Protein AF-A0A821WTU8-F1 (afdb_monomer_lite)

Radius of gyration: 66.09 Å; chains: 1; bounding box: 87×98×186 Å

Sequence (259 aa):
MSTLLHVDHDYCSSEDAYAKTINELREHINNARRAVEKGQAEKKKNKKSLNTTLRYQNQRRDEFNEIHTLIHMKIDNEADKYLDRITDERTRLKGQIKQHDDLINMLEQNYCNDKHRNVLSVFLKLNSGMPEPIDYTYTIELVHSRENAFNYIVQGTGQFQPGWKNGWKSFYYVEDLVSNGFLCPNEDKIKFNIKLRPTTIFEYRKVLEWYLNQMEDKRKHNEHVIARLEQDKKYLERTTSEQRSKIEKIEKRENELQK

pLDDT: mean 88.73, std 11.11, range [43.0, 98.06]

Foldseek 3Di:
DDDPDDDPDDDDDPVVVVVVVVVVVVVVVVVVVVVVVVVVVVVVVVVVVVVVVVVVVVVVVVVVVVVVVVVVVVVVVVVVVVVVVVVVVVVVVVVVVVVVVVVVVVVVVVVVVPPPQVADWDKDADQDADQDWFKKKKKKWWDAPDPPDDIDIDIDIDTYHHPDIDTGPHRGGPVVCVVVRQADPVPRDIDMDMDIGGPDPVSVVVRVVVVVVVVVVVVVVVVVVVVVVVVVVVVVVVVVVVVVVVVVVVVVVVVVVVD

Structure (mmCIF, N/CA/C/O backbone):
data_AF-A0A821WTU8-F1
#
_entry.id   AF-A0A821WTU8-F1
#
loop_
_atom_site.group_PDB
_atom_site.id
_atom_site.type_symbol
_atom_site.label_atom_id
_atom_site.label_alt_id
_atom_site.label_comp_id
_atom_site.label_asym_id
_atom_site.label_entity_id
_atom_site.label_seq_id
_atom_site.pdbx_PDB_ins_code
_atom_site.Cartn_x
_atom_site.Cartn_y
_atom_site.Cartn_z
_atom_site.occupancy
_atom_site.B_iso_or_equiv
_atom_site.auth_seq_id
_atom_site.auth_comp_id
_atom_site.auth_asym_id
_atom_site.auth_atom_id
_atom_site.pdbx_PDB_model_num
ATOM 1 N N . MET A 1 1 ? 22.851 27.402 -134.087 1.00 45.81 1 MET A N 1
ATOM 2 C CA . MET A 1 1 ? 23.619 28.522 -133.504 1.00 45.81 1 MET A CA 1
ATOM 3 C C . MET A 1 1 ? 23.931 28.151 -132.066 1.00 45.81 1 MET A C 1
ATOM 5 O O . MET A 1 1 ? 23.020 28.162 -131.252 1.00 45.81 1 MET A O 1
ATOM 9 N N . SER A 1 2 ? 25.154 27.691 -131.793 1.00 43.00 2 SER A N 1
ATOM 10 C CA . SER A 1 2 ? 25.560 27.216 -130.465 1.00 43.00 2 SER A CA 1
ATOM 11 C C . SER A 1 2 ? 26.353 28.308 -129.743 1.00 43.00 2 SER A C 1
ATOM 13 O O . SER A 1 2 ? 27.351 28.798 -130.256 1.00 43.00 2 SER A O 1
ATOM 15 N N . THR A 1 3 ? 25.817 28.677 -128.586 1.00 51.50 3 THR A N 1
ATOM 16 C CA . THR A 1 3 ? 26.334 29.420 -127.424 1.00 51.50 3 THR A CA 1
ATOM 17 C C . THR A 1 3 ? 27.852 29.629 -127.282 1.00 51.50 3 THR A C 1
ATOM 19 O O . THR A 1 3 ? 28.603 28.667 -127.151 1.00 51.50 3 THR A O 1
ATOM 22 N N . LEU A 1 4 ? 28.266 30.894 -127.130 1.00 54.44 4 LEU A N 1
ATOM 23 C CA . LEU A 1 4 ? 29.520 31.330 -126.493 1.00 54.44 4 LEU A CA 1
ATOM 24 C C . LEU A 1 4 ? 29.156 31.918 -125.118 1.00 54.44 4 LEU A C 1
ATOM 26 O O . LEU A 1 4 ? 28.724 33.063 -125.039 1.00 54.44 4 LEU A O 1
ATOM 30 N N . LEU A 1 5 ? 29.237 31.112 -124.054 1.00 58.91 5 LEU A N 1
ATOM 31 C CA . LEU A 1 5 ? 28.722 31.466 -122.717 1.00 58.91 5 LEU A CA 1
ATOM 32 C C . LEU A 1 5 ? 29.794 31.861 -121.683 1.00 58.91 5 LEU A C 1
ATOM 34 O O . LEU A 1 5 ? 29.448 32.088 -120.531 1.00 58.91 5 LEU A O 1
ATOM 38 N N . HIS A 1 6 ? 31.070 31.995 -122.053 1.00 62.78 6 HIS A N 1
ATOM 39 C CA . HIS A 1 6 ? 32.134 32.299 -121.085 1.00 62.78 6 HIS A CA 1
ATOM 40 C C . HIS A 1 6 ? 33.234 33.181 -121.710 1.00 62.78 6 HIS A C 1
ATOM 42 O O . HIS A 1 6 ? 34.217 32.670 -122.230 1.00 62.78 6 HIS A O 1
ATOM 48 N N . VAL A 1 7 ? 33.084 34.509 -121.715 1.00 58.56 7 VAL A N 1
ATOM 49 C CA . VAL A 1 7 ? 34.108 35.419 -122.291 1.00 58.56 7 VAL A CA 1
ATOM 50 C C . VAL A 1 7 ? 35.040 36.012 -121.222 1.00 58.56 7 VAL A C 1
ATOM 52 O O . VAL A 1 7 ? 36.212 36.203 -121.513 1.00 58.56 7 VAL A O 1
ATOM 55 N N . ASP A 1 8 ? 34.584 36.157 -119.972 1.00 59.44 8 ASP A N 1
ATOM 56 C CA . ASP A 1 8 ? 35.353 36.797 -118.883 1.00 59.44 8 ASP A CA 1
ATOM 57 C C . ASP A 1 8 ? 35.610 35.878 -117.671 1.00 59.44 8 ASP A C 1
ATOM 59 O O . ASP A 1 8 ? 35.686 36.331 -116.530 1.00 59.44 8 ASP A O 1
ATOM 63 N N . HIS A 1 9 ? 35.709 34.563 -117.883 1.00 65.75 9 HIS A N 1
ATOM 64 C CA . HIS A 1 9 ? 36.070 33.634 -116.808 1.00 65.75 9 HIS A CA 1
ATOM 65 C C . HIS A 1 9 ? 37.573 33.351 -116.805 1.00 65.75 9 HIS A C 1
ATOM 67 O O . HIS A 1 9 ? 38.158 33.105 -117.856 1.00 65.75 9 HIS A O 1
ATOM 73 N N . ASP A 1 10 ? 38.186 33.333 -115.619 1.00 67.06 10 ASP A N 1
ATOM 74 C CA . ASP A 1 10 ? 39.547 32.827 -115.434 1.00 67.06 10 ASP A CA 1
ATOM 75 C C . ASP A 1 10 ? 39.594 31.342 -115.824 1.00 67.06 10 ASP A C 1
ATOM 77 O O . ASP A 1 10 ? 39.066 30.469 -115.130 1.00 67.06 10 ASP A O 1
ATOM 81 N N . TYR A 1 11 ? 40.210 31.059 -116.969 1.00 68.75 11 TYR A N 1
ATOM 82 C CA . TYR A 1 11 ? 40.395 29.708 -117.479 1.00 68.75 11 TYR A CA 1
ATOM 83 C C . TYR A 1 11 ? 41.680 29.112 -116.904 1.00 68.75 11 TYR A C 1
ATOM 85 O O . TYR A 1 11 ? 42.775 29.578 -117.215 1.00 68.75 11 TYR A O 1
ATOM 93 N N . CYS A 1 12 ? 41.569 28.049 -116.106 1.00 71.81 12 CYS A N 1
ATOM 94 C CA . CYS A 1 12 ? 42.703 27.170 -115.820 1.00 71.81 12 CYS A CA 1
ATOM 95 C C . CYS A 1 12 ? 42.556 25.850 -116.587 1.00 71.81 12 CYS A C 1
ATOM 97 O O . CYS A 1 12 ? 41.456 25.493 -117.025 1.00 71.81 12 CYS A O 1
ATOM 99 N N . SER A 1 13 ? 43.665 25.134 -116.797 1.00 79.38 13 SER A N 1
ATOM 100 C CA . SER A 1 13 ? 43.591 23.829 -117.450 1.00 79.38 13 SER A CA 1
ATOM 101 C C . SER A 1 13 ? 42.754 22.881 -116.586 1.00 79.38 13 SER A C 1
ATOM 103 O O . SER A 1 13 ? 42.798 22.937 -115.354 1.00 79.38 13 SER A O 1
ATOM 105 N N . SER A 1 14 ? 41.973 21.999 -117.216 1.00 80.06 14 SER A N 1
ATOM 106 C CA . SER A 1 14 ? 41.171 21.026 -116.464 1.00 80.06 14 SER A CA 1
ATOM 107 C C . SER A 1 14 ? 42.032 20.202 -115.495 1.00 80.06 14 SER A C 1
ATOM 109 O O . SER A 1 14 ? 41.599 19.935 -114.377 1.00 80.06 14 SER A O 1
ATOM 111 N N . GLU A 1 15 ? 43.281 19.897 -115.867 1.00 83.00 15 GLU A N 1
ATOM 112 C CA . GLU A 1 15 ? 44.244 19.193 -115.016 1.00 83.00 15 GLU A CA 1
ATOM 113 C C . GLU A 1 15 ? 44.585 19.979 -113.739 1.00 83.00 15 GLU A C 1
ATOM 115 O O . GLU A 1 15 ? 44.599 19.391 -112.657 1.00 83.00 15 GLU A O 1
ATOM 120 N N . ASP A 1 16 ? 44.765 21.301 -113.824 1.00 83.69 16 ASP A N 1
ATOM 121 C CA . ASP A 1 16 ? 45.087 22.154 -112.670 1.00 83.69 16 ASP A CA 1
ATOM 122 C C . ASP A 1 16 ? 43.897 22.320 -111.714 1.00 83.69 16 ASP A C 1
ATOM 124 O O . ASP A 1 16 ? 44.065 22.259 -110.491 1.00 83.69 16 ASP A O 1
ATOM 128 N N . ALA A 1 17 ? 42.678 22.486 -112.249 1.00 83.44 17 ALA A N 1
ATOM 129 C CA . ALA A 1 17 ? 41.452 22.510 -111.444 1.00 83.44 17 ALA A CA 1
ATOM 130 C C . ALA A 1 17 ? 41.263 21.189 -110.685 1.00 83.44 17 ALA A C 1
ATOM 132 O O . ALA A 1 17 ? 41.045 21.199 -109.471 1.00 83.44 17 ALA A O 1
ATOM 133 N N . TYR A 1 18 ? 41.408 20.051 -111.378 1.00 88.19 18 TYR A N 1
ATOM 134 C CA . TYR A 1 18 ? 41.317 18.733 -110.753 1.00 88.19 18 TYR A CA 1
ATOM 135 C C . TYR A 1 18 ? 42.411 18.528 -109.702 1.00 88.19 18 TYR A C 1
ATOM 137 O O . TYR A 1 18 ? 42.112 18.058 -108.604 1.00 88.19 18 TYR A O 1
ATOM 145 N N . ALA A 1 19 ? 43.659 18.913 -109.983 1.00 87.06 19 ALA A N 1
ATOM 146 C CA . ALA A 1 19 ? 44.759 18.798 -109.029 1.00 87.06 19 ALA A CA 1
ATOM 147 C C . ALA A 1 19 ? 44.507 19.62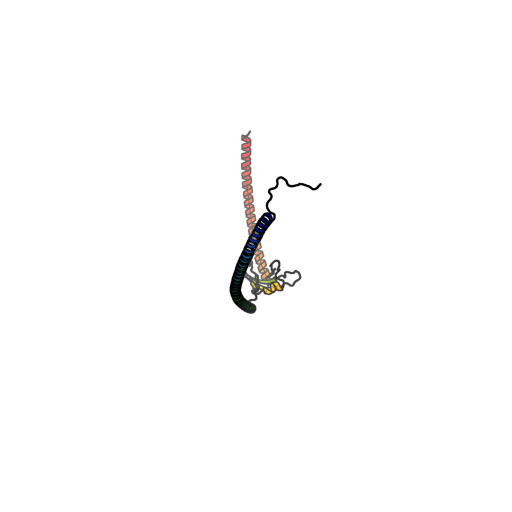3 -107.755 1.00 87.06 19 ALA A C 1
ATOM 149 O O . ALA A 1 19 ? 44.719 19.122 -106.645 1.00 87.06 19 ALA A O 1
ATOM 150 N N . LYS A 1 20 ? 43.999 20.855 -107.893 1.00 89.75 20 LYS A N 1
ATOM 151 C CA . LYS A 1 20 ? 43.641 21.719 -106.760 1.00 89.75 20 LYS A CA 1
ATOM 152 C C . LYS A 1 20 ? 42.530 21.103 -105.909 1.00 89.75 20 LYS A C 1
ATOM 154 O O . LYS A 1 20 ? 42.720 20.934 -104.705 1.00 89.75 20 LYS A O 1
ATOM 159 N N . THR A 1 21 ? 41.421 20.687 -106.521 1.00 90.75 21 THR A N 1
ATOM 160 C CA . THR A 1 21 ? 40.305 20.057 -105.797 1.00 90.75 21 THR A CA 1
ATOM 161 C C . THR A 1 21 ? 40.724 18.742 -105.136 1.00 90.75 21 THR A C 1
ATOM 163 O O . THR A 1 21 ? 40.339 18.470 -104.002 1.00 90.75 21 THR A O 1
ATOM 166 N N . ILE A 1 22 ? 41.563 17.929 -105.788 1.00 93.31 22 ILE A N 1
ATOM 167 C CA . ILE A 1 22 ? 42.113 16.700 -105.193 1.00 93.31 22 ILE A CA 1
ATOM 168 C C . ILE A 1 22 ? 42.964 17.022 -103.958 1.00 93.31 22 ILE A C 1
ATOM 170 O O . ILE A 1 22 ? 42.883 16.301 -102.961 1.00 93.31 22 ILE A O 1
ATOM 174 N N . ASN A 1 23 ? 43.770 18.084 -103.995 1.00 93.00 23 ASN A N 1
ATOM 175 C CA . ASN A 1 23 ? 44.589 18.494 -102.854 1.00 93.00 23 ASN A CA 1
ATOM 176 C C . ASN A 1 23 ? 43.737 19.009 -101.685 1.00 93.00 23 ASN A C 1
ATOM 178 O O . ASN A 1 23 ? 43.952 18.571 -1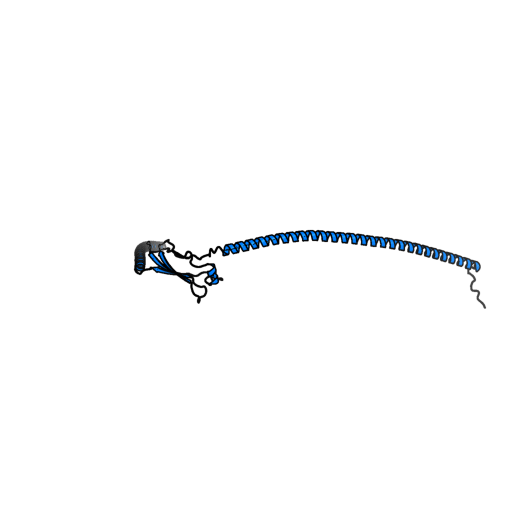00.555 1.00 93.00 23 ASN A O 1
ATOM 182 N N . GLU A 1 24 ? 42.728 19.838 -101.952 1.00 93.88 24 GLU A N 1
ATOM 183 C CA . GLU A 1 24 ? 41.766 20.301 -100.940 1.00 93.88 24 GLU A CA 1
ATOM 184 C C . GLU A 1 24 ? 41.008 19.119 -100.313 1.00 93.88 24 GLU A C 1
ATOM 186 O O . GLU A 1 24 ? 40.922 18.996 -99.089 1.00 93.88 24 GLU A O 1
ATOM 191 N N . LEU A 1 25 ? 40.534 18.171 -101.131 1.00 95.38 25 LEU A N 1
ATOM 192 C CA . LEU A 1 25 ? 39.881 16.951 -100.646 1.00 95.38 25 LEU A CA 1
ATOM 193 C C . LEU A 1 25 ? 40.819 16.101 -99.785 1.00 95.38 25 LEU A C 1
ATOM 195 O O . LEU A 1 25 ? 40.407 15.601 -98.737 1.00 95.38 25 LEU A O 1
ATOM 199 N N . ARG A 1 26 ? 42.087 15.946 -100.182 1.00 95.69 26 ARG A N 1
ATOM 200 C CA . ARG A 1 26 ? 43.096 15.242 -99.374 1.00 95.69 26 ARG A CA 1
ATOM 201 C C . ARG A 1 26 ? 43.316 15.932 -98.034 1.00 95.69 26 ARG A C 1
ATOM 203 O O . ARG A 1 26 ? 43.423 15.246 -97.017 1.00 95.69 26 ARG A O 1
ATOM 210 N N . GLU A 1 27 ? 43.363 17.259 -98.012 1.00 95.38 27 GLU A N 1
ATOM 211 C CA . GLU A 1 27 ? 43.510 18.027 -96.780 1.00 95.38 27 GLU A CA 1
ATOM 212 C C . GLU A 1 27 ? 42.298 17.847 -95.857 1.00 95.38 27 GLU A C 1
ATOM 214 O O . GLU A 1 27 ? 42.465 17.506 -94.683 1.00 95.38 27 GLU A O 1
ATOM 219 N N . HIS A 1 28 ? 41.077 17.954 -96.389 1.00 96.31 28 HIS A N 1
ATOM 220 C CA . HIS A 1 28 ? 39.850 17.688 -95.638 1.00 96.31 28 HIS A CA 1
ATOM 221 C C . HIS A 1 28 ? 39.797 16.255 -95.093 1.00 96.31 28 HIS A C 1
ATOM 223 O O . HIS A 1 28 ? 39.474 16.061 -93.919 1.00 96.31 28 HIS A O 1
ATOM 229 N N . ILE A 1 29 ? 40.174 15.253 -95.896 1.00 96.75 29 ILE A N 1
ATOM 230 C CA . ILE A 1 29 ? 40.254 13.850 -95.463 1.00 96.75 29 ILE A CA 1
ATOM 231 C C . ILE A 1 29 ? 41.278 13.690 -94.334 1.00 96.75 29 ILE A C 1
ATOM 233 O O . ILE A 1 29 ? 40.999 13.020 -93.339 1.00 96.75 29 ILE A O 1
ATOM 237 N N . ASN A 1 30 ? 42.450 14.317 -94.445 1.00 96.12 30 ASN A N 1
ATOM 238 C CA . ASN A 1 30 ? 43.481 14.255 -93.410 1.00 96.12 30 ASN A CA 1
ATOM 239 C C . ASN A 1 30 ? 43.038 14.947 -92.113 1.00 96.12 30 ASN A C 1
ATOM 241 O O . ASN A 1 30 ? 43.258 14.412 -91.024 1.00 96.12 30 ASN A O 1
ATOM 245 N N . ASN A 1 31 ? 42.367 16.094 -92.209 1.00 96.31 31 ASN A N 1
ATOM 246 C CA . ASN A 1 31 ? 41.808 16.796 -91.055 1.00 96.31 31 ASN A CA 1
ATOM 247 C C . ASN A 1 31 ? 40.701 15.973 -90.379 1.00 96.31 31 ASN A C 1
ATOM 249 O O . ASN A 1 31 ? 40.708 15.835 -89.153 1.00 96.31 31 ASN A O 1
ATOM 253 N N . ALA A 1 32 ? 39.817 15.347 -91.161 1.00 95.88 32 ALA A N 1
ATOM 254 C CA . ALA A 1 32 ? 38.797 14.436 -90.650 1.00 95.88 32 ALA A CA 1
ATOM 255 C C . ALA A 1 32 ? 39.420 13.218 -89.946 1.00 95.88 32 ALA A C 1
ATOM 257 O O . ALA A 1 32 ? 39.004 12.872 -88.841 1.00 95.88 32 ALA A O 1
ATOM 258 N N . ARG A 1 33 ? 40.470 12.611 -90.520 1.00 96.75 33 ARG A N 1
ATOM 259 C CA . ARG A 1 33 ? 41.213 11.505 -89.884 1.00 96.75 33 ARG A CA 1
ATOM 260 C C . ARG A 1 33 ? 41.805 11.916 -88.537 1.00 96.75 33 ARG A C 1
ATOM 262 O O . ARG A 1 33 ? 41.554 11.243 -87.541 1.00 96.75 33 ARG A O 1
ATOM 269 N N . ARG A 1 34 ? 42.499 13.057 -88.473 1.00 96.00 34 ARG A N 1
ATOM 270 C CA . ARG A 1 34 ? 43.053 13.587 -87.212 1.00 96.00 34 ARG A CA 1
ATOM 271 C C . ARG A 1 34 ? 41.964 13.854 -86.172 1.00 96.00 34 ARG A C 1
ATOM 273 O O . ARG A 1 34 ? 42.178 13.606 -84.987 1.00 96.00 34 ARG A O 1
ATOM 280 N N . ALA A 1 35 ? 40.804 14.366 -86.586 1.00 95.81 35 ALA A N 1
ATOM 281 C CA . ALA A 1 35 ? 39.675 14.592 -85.685 1.00 95.81 35 ALA A CA 1
ATOM 282 C C . ALA A 1 35 ? 39.121 13.272 -85.123 1.00 95.81 35 ALA A C 1
ATOM 284 O O . ALA A 1 35 ? 38.884 13.174 -83.918 1.00 95.81 35 ALA A O 1
ATOM 285 N N . VAL A 1 36 ? 38.988 12.237 -85.961 1.00 97.00 36 VAL A N 1
ATOM 286 C CA . VAL A 1 36 ? 38.568 10.893 -85.532 1.00 97.00 36 VAL A CA 1
ATOM 287 C C . VAL A 1 36 ? 39.575 10.283 -84.554 1.00 97.00 36 VAL A C 1
ATOM 289 O O . VAL A 1 36 ? 39.169 9.781 -83.507 1.00 97.00 36 VAL A O 1
ATOM 292 N N . GLU A 1 37 ? 40.876 10.367 -84.835 1.00 96.62 37 GLU A N 1
ATOM 293 C CA . GLU A 1 37 ? 41.933 9.871 -83.941 1.00 96.62 37 GLU A CA 1
ATOM 294 C C . GLU A 1 37 ? 41.914 10.578 -82.579 1.00 96.62 37 GLU A C 1
ATOM 296 O O . GLU A 1 37 ? 41.957 9.921 -81.534 1.00 96.62 37 GLU A O 1
ATOM 301 N N . LYS A 1 38 ? 41.773 11.913 -82.570 1.00 96.75 38 LYS A N 1
ATOM 302 C CA . LYS A 1 38 ? 41.612 12.696 -81.334 1.00 96.75 38 LYS A CA 1
ATOM 303 C C . LYS A 1 38 ? 40.369 12.265 -80.555 1.00 96.75 38 LYS A C 1
ATOM 305 O O . LYS A 1 38 ? 40.474 11.999 -79.358 1.00 96.75 38 LYS A O 1
ATOM 310 N N . GLY A 1 39 ? 39.227 12.116 -81.227 1.00 96.75 39 GLY A N 1
ATOM 311 C CA . GLY A 1 39 ? 37.984 11.657 -80.602 1.00 96.75 39 GLY A CA 1
ATOM 312 C C . GLY A 1 39 ? 38.095 10.244 -80.017 1.00 96.75 39 GLY A C 1
ATOM 313 O O . GLY A 1 39 ? 37.593 9.974 -78.925 1.00 96.75 39 GLY A O 1
ATOM 314 N N . GLN A 1 40 ? 38.809 9.334 -80.686 1.00 96.62 40 GLN A N 1
ATOM 315 C CA . GLN A 1 40 ? 39.076 7.988 -80.168 1.00 96.62 40 GLN A CA 1
ATOM 316 C C . GLN A 1 40 ? 40.003 8.008 -78.945 1.00 96.62 40 GLN A C 1
ATOM 318 O O . GLN A 1 40 ? 39.742 7.304 -77.961 1.00 96.62 40 GLN A O 1
ATOM 323 N N . ALA A 1 41 ? 41.060 8.823 -78.975 1.00 96.00 41 ALA A N 1
ATOM 324 C CA . ALA A 1 41 ? 41.968 8.994 -77.845 1.00 96.00 41 ALA A CA 1
ATOM 325 C C . ALA A 1 41 ? 41.238 9.572 -76.623 1.00 96.00 41 ALA A C 1
ATOM 327 O O . ALA A 1 41 ? 41.389 9.066 -75.506 1.00 96.00 41 ALA A O 1
ATOM 328 N N . GLU A 1 42 ? 40.385 10.573 -76.834 1.00 97.06 42 GLU A N 1
ATOM 329 C CA . GLU A 1 42 ? 39.567 11.177 -75.786 1.00 97.06 42 GLU A CA 1
ATOM 330 C C . GLU A 1 42 ? 38.537 10.191 -75.228 1.00 97.06 42 GLU A C 1
ATOM 332 O O . GLU A 1 42 ? 38.449 10.018 -74.013 1.00 97.06 42 GLU A O 1
ATOM 337 N N . LYS A 1 43 ? 37.847 9.429 -76.084 1.00 97.06 43 LYS A N 1
ATOM 338 C CA . LYS A 1 43 ? 36.947 8.349 -75.649 1.00 97.06 43 LYS A CA 1
ATOM 339 C C . LYS A 1 43 ? 37.670 7.326 -74.767 1.00 97.06 43 LYS A C 1
ATOM 341 O O . LYS A 1 43 ? 37.126 6.892 -73.749 1.00 97.06 43 LYS A O 1
ATOM 346 N N . LYS A 1 44 ? 38.908 6.952 -75.114 1.00 97.12 44 LYS A N 1
ATOM 347 C CA . LYS A 1 44 ? 39.739 6.041 -74.307 1.00 97.12 44 LYS A CA 1
ATOM 348 C C . LYS A 1 44 ? 40.124 6.667 -72.962 1.00 97.12 44 LYS A C 1
ATOM 350 O O . LYS A 1 44 ? 40.047 5.985 -71.937 1.00 97.12 44 LYS A O 1
ATOM 355 N N . LYS A 1 45 ? 40.492 7.953 -72.949 1.00 96.94 45 LYS A N 1
ATOM 356 C CA . LYS A 1 45 ? 40.791 8.713 -71.724 1.00 96.94 45 LYS A CA 1
ATOM 357 C C . LYS A 1 45 ? 39.564 8.803 -70.813 1.00 96.94 45 LYS A C 1
ATOM 359 O O . LYS A 1 45 ? 39.669 8.476 -69.633 1.00 96.94 45 LYS A O 1
ATOM 364 N N . ASN A 1 46 ? 38.402 9.135 -71.370 1.00 96.50 46 ASN A N 1
ATOM 365 C CA . ASN A 1 46 ? 37.136 9.233 -70.644 1.00 96.50 46 ASN A CA 1
ATOM 366 C C . ASN A 1 46 ? 36.717 7.878 -70.066 1.00 96.50 46 ASN A C 1
ATOM 368 O O . ASN A 1 46 ? 36.359 7.806 -68.895 1.00 96.50 46 ASN A O 1
ATOM 372 N N . LYS A 1 47 ? 36.870 6.780 -70.822 1.00 97.62 47 LYS A N 1
ATOM 373 C CA . LYS A 1 47 ? 36.627 5.419 -70.313 1.00 97.62 47 LYS A CA 1
ATOM 374 C C . LYS A 1 47 ? 37.542 5.067 -69.135 1.00 97.62 47 LYS A C 1
ATOM 376 O O . LYS A 1 47 ? 37.086 4.473 -68.162 1.00 97.62 47 LYS A O 1
ATOM 381 N N . LYS A 1 48 ? 38.827 5.435 -69.203 1.00 96.81 48 LYS A N 1
ATOM 382 C CA . LYS A 1 48 ? 39.768 5.224 -68.092 1.00 96.81 48 LYS A CA 1
ATOM 383 C C . LYS A 1 48 ? 39.367 6.045 -66.865 1.00 96.81 48 LYS A C 1
ATOM 385 O O . LYS A 1 48 ? 39.336 5.489 -65.775 1.00 96.81 48 LYS A O 1
ATOM 390 N N . SER A 1 49 ? 39.027 7.321 -67.055 1.00 96.25 49 SER A N 1
ATOM 391 C CA . SER A 1 49 ? 38.564 8.206 -65.980 1.00 96.25 49 SER A CA 1
ATOM 392 C C . SER A 1 49 ? 37.317 7.644 -65.293 1.00 96.25 49 SER A C 1
ATOM 394 O O . SER A 1 49 ? 37.318 7.465 -64.080 1.00 96.25 49 SER A O 1
ATOM 396 N N . LEU A 1 50 ? 36.310 7.241 -66.079 1.00 97.00 50 LEU A N 1
ATOM 397 C CA . LEU A 1 50 ? 35.068 6.649 -65.580 1.00 97.00 50 LEU A CA 1
ATOM 398 C C . LEU A 1 50 ? 35.322 5.393 -64.738 1.00 97.00 50 LEU A C 1
ATOM 400 O O . LEU A 1 50 ? 34.770 5.258 -63.650 1.00 97.00 50 LEU A O 1
ATOM 404 N N . ASN A 1 51 ? 36.190 4.492 -65.206 1.00 96.88 51 ASN A N 1
ATOM 405 C CA . ASN A 1 51 ? 36.541 3.286 -64.456 1.00 96.88 51 ASN A CA 1
ATOM 406 C C . ASN A 1 51 ? 37.251 3.609 -63.134 1.00 96.88 51 ASN A C 1
ATOM 408 O O . ASN A 1 51 ? 37.005 2.940 -62.132 1.00 96.88 51 ASN A O 1
ATOM 412 N N . THR A 1 52 ? 38.124 4.618 -63.115 1.00 96.94 52 THR A N 1
ATOM 413 C CA . THR A 1 52 ? 38.778 5.073 -61.880 1.00 96.94 52 THR A CA 1
ATOM 414 C C . THR A 1 52 ? 37.758 5.658 -60.904 1.00 96.94 52 THR A C 1
ATOM 416 O O . THR A 1 52 ? 37.772 5.294 -59.730 1.00 96.94 52 THR A O 1
ATOM 419 N N . THR A 1 53 ? 36.833 6.496 -61.381 1.00 96.94 53 THR A N 1
ATOM 420 C CA . THR A 1 53 ? 35.749 7.05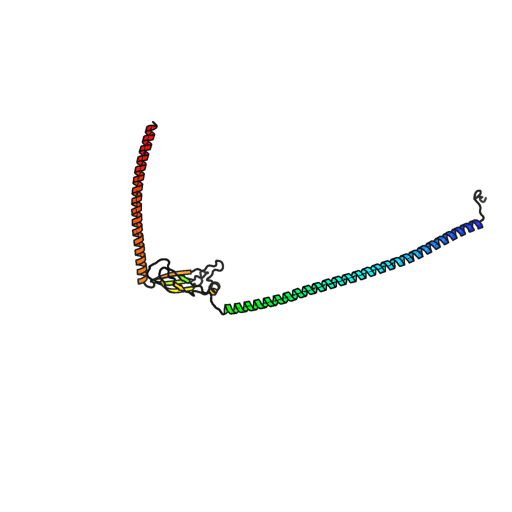2 -60.557 1.00 96.94 53 THR A CA 1
ATOM 421 C C . THR A 1 53 ? 34.857 5.951 -59.988 1.00 96.94 53 THR A C 1
ATOM 423 O O . THR A 1 53 ? 34.561 5.968 -58.797 1.00 96.94 53 THR A O 1
ATOM 426 N N . LEU A 1 54 ? 34.483 4.958 -60.799 1.00 97.75 54 LEU A N 1
ATOM 427 C CA . LEU A 1 54 ? 33.653 3.839 -60.354 1.00 97.75 54 LEU A CA 1
ATOM 428 C C . LEU A 1 54 ? 34.355 2.994 -59.281 1.00 97.75 54 LEU A C 1
ATOM 430 O O . LEU A 1 54 ? 33.732 2.602 -58.298 1.00 97.75 54 LEU A O 1
ATOM 434 N N . ARG A 1 55 ? 35.664 2.746 -59.432 1.00 96.75 55 ARG A N 1
ATOM 435 C CA . ARG A 1 55 ? 36.463 2.064 -58.400 1.00 96.75 55 ARG A CA 1
ATOM 436 C C . ARG A 1 55 ? 36.468 2.842 -57.091 1.00 96.75 55 ARG A C 1
ATOM 438 O O . ARG A 1 55 ? 36.232 2.245 -56.049 1.00 96.75 55 ARG A O 1
ATOM 445 N N . TYR A 1 56 ? 36.683 4.154 -57.157 1.00 97.19 56 TYR A N 1
ATOM 446 C CA . TYR A 1 56 ? 36.671 5.008 -55.973 1.00 97.19 56 TYR A CA 1
ATOM 447 C C . TYR A 1 56 ? 35.303 5.007 -55.276 1.00 97.19 56 TYR A C 1
ATOM 449 O O . TYR A 1 56 ? 35.229 4.900 -54.057 1.00 97.19 56 TYR A O 1
ATOM 457 N N . GLN A 1 57 ? 34.209 5.065 -56.040 1.00 96.56 57 GLN A N 1
ATOM 458 C CA . GLN A 1 57 ? 32.855 4.988 -55.486 1.00 96.56 57 GLN A CA 1
ATOM 459 C C . GLN A 1 57 ? 32.577 3.646 -54.806 1.00 96.56 57 GLN A C 1
ATOM 461 O O . GLN A 1 57 ? 32.028 3.631 -53.707 1.00 96.56 57 GLN A O 1
ATOM 466 N N . ASN A 1 58 ? 32.979 2.533 -55.425 1.00 96.75 58 ASN A N 1
ATOM 467 C CA . ASN A 1 58 ? 32.822 1.212 -54.819 1.00 96.75 58 ASN A CA 1
ATOM 468 C C . ASN A 1 58 ? 33.643 1.091 -53.532 1.00 96.75 58 ASN A C 1
ATOM 470 O O . ASN A 1 58 ? 33.090 0.694 -52.516 1.00 96.75 58 ASN A O 1
ATOM 474 N N . GLN A 1 59 ? 34.903 1.534 -53.540 1.00 97.44 59 GLN A N 1
ATOM 475 C CA . GLN A 1 59 ? 35.742 1.537 -52.340 1.00 97.44 59 GLN A CA 1
ATOM 476 C C . GLN A 1 59 ? 35.101 2.347 -51.203 1.00 97.44 59 GLN A C 1
ATOM 478 O O . GLN A 1 59 ? 34.989 1.858 -50.086 1.00 97.44 59 GLN A O 1
ATOM 483 N N . ARG A 1 60 ? 34.610 3.560 -51.490 1.00 96.50 60 ARG A N 1
ATOM 484 C CA . ARG A 1 60 ? 33.936 4.415 -50.497 1.00 96.50 60 ARG A CA 1
ATOM 485 C C . ARG A 1 60 ? 32.666 3.780 -49.938 1.00 96.50 60 ARG A C 1
ATOM 487 O O . ARG A 1 60 ? 32.355 3.966 -48.766 1.00 96.50 60 ARG A O 1
ATOM 494 N N . ARG A 1 61 ? 31.918 3.058 -50.775 1.00 97.25 61 ARG A N 1
ATOM 495 C CA . ARG A 1 61 ? 30.734 2.307 -50.347 1.00 97.25 61 ARG A CA 1
ATOM 496 C C . ARG A 1 61 ? 31.120 1.154 -49.424 1.00 97.25 61 ARG A C 1
ATOM 498 O O . ARG A 1 61 ? 30.445 0.942 -48.425 1.00 97.25 61 ARG A O 1
ATOM 505 N N . ASP A 1 62 ? 32.189 0.436 -49.746 1.00 96.94 62 ASP A N 1
ATOM 506 C CA . ASP A 1 62 ? 32.649 -0.702 -48.952 1.00 96.94 62 ASP A CA 1
ATOM 507 C C . ASP A 1 62 ? 33.200 -0.229 -47.591 1.00 96.94 62 ASP A C 1
ATOM 509 O O . ASP A 1 62 ? 32.792 -0.758 -46.561 1.00 96.94 62 ASP A O 1
ATOM 513 N N . GLU A 1 63 ? 33.992 0.852 -47.570 1.00 96.69 63 GLU A N 1
ATOM 514 C CA . GLU A 1 63 ? 34.440 1.533 -46.340 1.00 96.69 63 GLU A CA 1
ATOM 515 C C . GLU A 1 63 ? 33.252 1.994 -45.477 1.00 96.69 63 GLU A C 1
ATOM 517 O O . GLU A 1 63 ? 33.243 1.818 -44.259 1.00 96.69 63 GLU A O 1
ATOM 522 N N . PHE A 1 64 ? 32.218 2.573 -46.099 1.00 97.81 64 PHE A N 1
ATOM 523 C CA . PHE A 1 64 ? 31.010 2.990 -45.387 1.00 97.81 64 PHE A CA 1
ATOM 524 C C . PHE A 1 64 ? 30.274 1.800 -44.767 1.00 97.81 64 PHE A C 1
ATOM 526 O O . PHE A 1 64 ? 29.861 1.873 -43.610 1.00 97.81 64 PHE A O 1
ATOM 533 N N . ASN A 1 65 ? 30.121 0.708 -45.517 1.00 97.00 65 ASN A N 1
ATOM 534 C CA . ASN A 1 65 ? 29.457 -0.497 -45.030 1.00 97.00 65 ASN A CA 1
ATOM 535 C C . ASN A 1 65 ? 30.218 -1.119 -43.854 1.00 97.00 65 ASN A C 1
ATOM 537 O O . ASN A 1 65 ? 29.591 -1.518 -42.877 1.00 97.00 65 ASN A O 1
ATOM 541 N N . GLU A 1 66 ? 31.551 -1.148 -43.908 1.00 97.81 66 GLU A N 1
ATOM 542 C CA . GLU A 1 66 ? 32.387 -1.640 -42.811 1.00 97.81 66 GLU A CA 1
ATOM 543 C C . GLU A 1 66 ? 32.200 -0.800 -41.539 1.00 97.81 66 GLU A C 1
ATOM 545 O O . GLU A 1 66 ? 31.921 -1.342 -40.467 1.00 97.81 66 GLU A O 1
ATOM 550 N N . ILE A 1 67 ? 32.257 0.531 -41.662 1.00 97.81 67 ILE A N 1
ATOM 551 C CA . ILE A 1 67 ? 32.016 1.444 -40.536 1.00 97.81 67 ILE A CA 1
ATOM 552 C C . ILE A 1 67 ? 30.602 1.256 -39.978 1.00 97.81 67 ILE A C 1
ATOM 554 O O . ILE A 1 67 ? 30.422 1.193 -38.762 1.00 97.81 67 ILE A O 1
ATOM 558 N N . HIS A 1 68 ? 29.599 1.149 -40.849 1.00 97.50 68 HIS A N 1
ATOM 559 C CA . HIS A 1 68 ? 28.214 0.936 -40.448 1.00 97.50 68 HIS A CA 1
ATOM 560 C C . HIS A 1 68 ? 28.059 -0.364 -39.645 1.00 97.50 68 HIS A C 1
ATOM 562 O O . HIS A 1 68 ? 27.456 -0.349 -38.573 1.00 97.50 68 HIS A O 1
ATOM 568 N N . THR A 1 69 ? 28.662 -1.465 -40.100 1.00 97.81 69 THR A N 1
ATOM 569 C CA . THR A 1 69 ? 28.671 -2.738 -39.366 1.00 97.81 69 THR A CA 1
ATOM 570 C C . THR A 1 69 ? 29.355 -2.609 -38.006 1.00 97.81 69 THR A C 1
ATOM 572 O O . THR A 1 69 ? 28.801 -3.065 -37.008 1.00 97.81 69 THR A O 1
ATOM 575 N N . LEU A 1 70 ? 30.511 -1.942 -37.927 1.00 98.06 70 LEU A N 1
ATOM 576 C CA . LEU A 1 70 ? 31.218 -1.731 -36.658 1.00 98.06 70 LEU A CA 1
ATOM 577 C C . LEU A 1 70 ? 30.401 -0.900 -35.660 1.00 98.06 70 LEU A C 1
ATOM 579 O O . LEU A 1 70 ? 30.426 -1.179 -34.460 1.00 98.06 70 LEU A O 1
ATOM 583 N N . ILE A 1 71 ? 29.670 0.109 -36.142 1.00 98.00 71 ILE A N 1
ATOM 584 C CA . ILE A 1 71 ? 28.784 0.923 -35.302 1.00 98.00 71 ILE A CA 1
ATOM 585 C C . ILE A 1 71 ? 27.659 0.062 -34.728 1.00 98.00 71 ILE A C 1
ATOM 587 O O . ILE A 1 71 ? 27.459 0.095 -33.515 1.00 98.00 71 ILE A O 1
ATOM 591 N N . HIS A 1 72 ? 26.973 -0.732 -35.557 1.00 97.69 72 HIS A N 1
ATOM 592 C CA . HIS A 1 72 ? 25.910 -1.629 -35.081 1.00 97.69 72 HIS A CA 1
ATOM 593 C C . HIS A 1 72 ? 26.432 -2.634 -34.060 1.00 97.69 72 HIS A C 1
ATOM 595 O O . HIS A 1 72 ? 25.899 -2.700 -32.960 1.00 97.69 72 HIS A O 1
ATOM 601 N N . MET A 1 73 ? 27.559 -3.296 -34.338 1.00 97.00 73 MET A N 1
ATOM 602 C CA . MET A 1 73 ? 28.175 -4.229 -33.385 1.00 97.00 73 MET A CA 1
ATOM 603 C C . MET A 1 73 ? 28.501 -3.573 -32.037 1.00 97.00 73 MET A C 1
ATOM 605 O O . MET A 1 73 ? 28.382 -4.204 -30.987 1.00 97.00 73 MET A O 1
ATOM 609 N N . LYS A 1 74 ? 28.937 -2.308 -32.041 1.00 97.94 74 LYS A N 1
ATOM 610 C CA . LYS A 1 74 ? 29.238 -1.578 -30.806 1.00 97.94 74 LYS A CA 1
ATOM 611 C C . LYS A 1 74 ? 27.971 -1.203 -30.039 1.00 97.94 74 LYS A C 1
ATOM 613 O O . LYS A 1 74 ? 27.985 -1.262 -28.812 1.00 97.94 74 LYS A O 1
ATOM 618 N N . ILE A 1 75 ? 26.912 -0.815 -30.748 1.00 97.31 75 ILE A N 1
ATOM 619 C CA . ILE A 1 75 ? 25.605 -0.522 -30.152 1.00 97.31 75 ILE A CA 1
ATOM 620 C C . ILE A 1 75 ? 25.032 -1.790 -29.518 1.00 97.31 75 ILE A C 1
ATOM 622 O O . ILE A 1 75 ? 24.664 -1.744 -28.348 1.00 97.31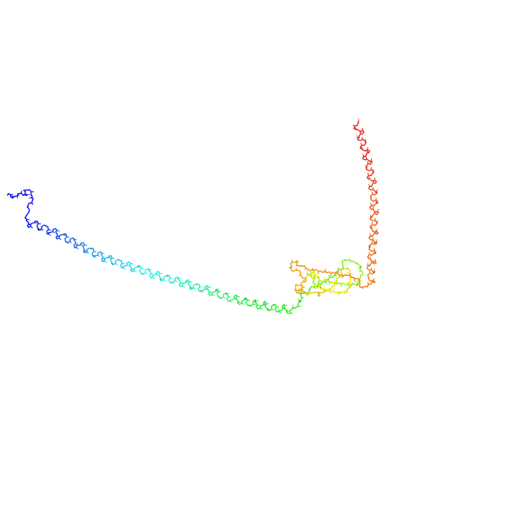 75 ILE A O 1
ATOM 626 N N . ASP A 1 76 ? 25.034 -2.908 -30.244 1.00 96.81 76 ASP A N 1
ATOM 627 C CA . ASP A 1 76 ? 24.502 -4.187 -29.768 1.00 96.81 76 ASP A CA 1
ATOM 628 C C . ASP A 1 76 ? 25.262 -4.677 -28.528 1.00 96.81 76 ASP A C 1
ATOM 630 O O . ASP A 1 76 ? 24.656 -4.983 -27.507 1.00 96.81 76 ASP A O 1
ATOM 634 N N . ASN A 1 77 ? 26.598 -4.627 -28.547 1.00 97.06 77 ASN A N 1
ATOM 635 C CA . ASN A 1 77 ? 27.418 -5.021 -27.396 1.00 97.06 77 ASN A CA 1
ATOM 636 C C . ASN A 1 77 ? 27.159 -4.143 -26.157 1.00 97.06 77 ASN A C 1
ATOM 638 O O . ASN A 1 77 ? 27.093 -4.636 -25.033 1.00 97.06 77 ASN A O 1
ATOM 642 N N . GLU A 1 78 ? 27.005 -2.827 -26.327 1.00 97.44 78 GLU A N 1
ATOM 643 C CA . GLU A 1 78 ? 26.636 -1.970 -25.196 1.00 97.44 78 GLU A CA 1
ATOM 644 C C . GLU A 1 78 ? 25.210 -2.251 -24.710 1.00 97.44 78 GLU A C 1
ATOM 646 O O . GLU A 1 78 ? 24.988 -2.286 -23.499 1.00 97.44 78 GLU A O 1
ATOM 651 N N . ALA A 1 79 ? 24.261 -2.502 -25.617 1.00 96.25 79 ALA A N 1
ATOM 652 C CA . ALA A 1 79 ? 22.893 -2.871 -25.266 1.00 96.25 79 ALA A CA 1
ATOM 653 C C . ALA A 1 79 ? 22.847 -4.173 -24.449 1.00 96.25 79 ALA A C 1
ATOM 655 O O . ALA A 1 79 ? 22.198 -4.199 -23.402 1.00 96.25 79 ALA A O 1
ATOM 656 N N . ASP A 1 80 ? 23.603 -5.195 -24.853 1.00 97.19 80 ASP A N 1
ATOM 657 C CA . ASP A 1 80 ? 23.716 -6.468 -24.134 1.00 97.19 80 ASP A CA 1
ATOM 658 C C . ASP A 1 80 ? 24.267 -6.261 -22.714 1.00 97.19 80 ASP A C 1
ATOM 660 O O . ASP A 1 80 ? 23.674 -6.721 -21.739 1.00 97.19 80 ASP A O 1
ATOM 664 N N . LYS A 1 81 ? 25.317 -5.444 -22.546 1.00 97.06 81 LYS A N 1
ATOM 665 C CA . LYS A 1 81 ? 25.850 -5.105 -21.209 1.00 97.06 81 LYS A CA 1
ATOM 666 C C . LYS A 1 81 ? 24.846 -4.380 -20.314 1.00 97.06 81 LYS A C 1
ATOM 668 O O . LYS A 1 81 ? 24.939 -4.468 -19.085 1.00 97.06 81 LYS A O 1
ATOM 673 N N . TYR A 1 82 ? 23.963 -3.558 -20.883 1.00 97.19 82 TYR A N 1
ATOM 674 C CA . TYR A 1 82 ? 22.890 -2.926 -20.111 1.00 97.19 82 TYR A CA 1
ATOM 675 C C . TYR A 1 82 ? 21.807 -3.940 -19.751 1.00 97.19 82 TYR A C 1
ATOM 677 O O . TYR A 1 82 ? 21.327 -3.930 -18.616 1.00 97.19 82 TYR A O 1
ATOM 685 N N . LEU A 1 83 ? 21.458 -4.831 -20.678 1.00 97.44 83 LEU A N 1
ATOM 686 C CA . LEU A 1 83 ? 20.459 -5.868 -20.463 1.00 97.44 83 LEU A CA 1
ATOM 687 C C . LEU A 1 83 ? 20.890 -6.857 -19.372 1.00 97.44 83 LEU A C 1
ATOM 689 O O . LEU A 1 83 ? 20.080 -7.174 -18.498 1.00 97.44 83 LEU A O 1
ATOM 693 N N . ASP A 1 84 ? 22.157 -7.268 -19.365 1.00 97.06 84 ASP A N 1
ATOM 694 C CA . ASP A 1 84 ? 22.728 -8.137 -18.330 1.00 97.06 84 ASP A CA 1
ATOM 695 C C . ASP A 1 84 ? 22.637 -7.480 -16.949 1.00 97.06 84 ASP A C 1
ATOM 697 O O . ASP A 1 84 ? 22.086 -8.062 -16.014 1.00 97.06 84 ASP A O 1
ATOM 701 N N . ARG A 1 85 ? 23.054 -6.210 -16.832 1.00 97.38 85 ARG A N 1
ATOM 702 C CA . ARG A 1 85 ? 22.959 -5.451 -15.571 1.00 97.38 85 ARG A CA 1
ATOM 703 C C . ARG A 1 85 ? 21.526 -5.348 -15.050 1.00 97.38 85 ARG A C 1
ATOM 705 O O . ARG A 1 85 ? 21.287 -5.547 -13.860 1.00 97.38 85 ARG A O 1
ATOM 712 N N . ILE A 1 86 ? 20.570 -5.055 -15.932 1.00 97.31 86 ILE A N 1
ATOM 713 C CA . ILE A 1 86 ? 19.146 -4.981 -15.574 1.00 97.31 86 ILE A CA 1
ATOM 714 C C . ILE A 1 86 ? 18.625 -6.360 -15.144 1.00 97.31 86 ILE A C 1
ATOM 716 O O . ILE A 1 86 ? 17.833 -6.466 -14.204 1.00 97.31 86 ILE A O 1
ATOM 720 N N . THR A 1 87 ? 19.064 -7.425 -15.812 1.00 97.38 87 THR A N 1
ATOM 721 C CA . THR A 1 87 ? 18.638 -8.800 -15.522 1.00 97.38 87 THR A CA 1
ATOM 722 C C . THR A 1 87 ? 19.163 -9.284 -14.171 1.00 97.38 87 THR A C 1
ATOM 724 O O . THR A 1 87 ? 18.402 -9.864 -13.385 1.00 97.38 87 THR A O 1
ATOM 727 N N . ASP A 1 88 ? 20.419 -8.979 -13.854 1.00 97.44 88 ASP A N 1
ATOM 728 C CA . ASP A 1 88 ? 21.025 -9.263 -12.553 1.00 97.44 88 ASP A CA 1
ATOM 729 C C . ASP A 1 88 ? 20.297 -8.521 -11.429 1.00 97.44 88 ASP A C 1
ATOM 731 O O . ASP A 1 88 ? 19.918 -9.116 -10.413 1.00 97.44 88 ASP A O 1
ATOM 735 N N . GLU A 1 89 ? 20.016 -7.229 -11.625 1.00 97.62 89 GLU A N 1
ATOM 736 C CA . GLU A 1 89 ? 19.294 -6.430 -10.638 1.00 97.62 89 GLU A CA 1
ATOM 737 C C . GLU A 1 89 ? 17.864 -6.939 -10.425 1.00 97.62 89 GLU A C 1
ATOM 739 O O . GLU A 1 89 ? 17.426 -7.099 -9.282 1.00 97.62 89 GLU A O 1
ATOM 744 N N . ARG A 1 90 ? 17.154 -7.290 -11.504 1.00 97.62 90 ARG A N 1
ATOM 745 C CA . ARG A 1 90 ? 15.822 -7.904 -11.422 1.00 97.62 90 ARG A CA 1
ATOM 746 C C . ARG A 1 90 ? 15.851 -9.205 -10.623 1.00 97.62 90 ARG A C 1
ATOM 748 O O . ARG A 1 90 ? 14.953 -9.446 -9.816 1.00 97.62 90 ARG A O 1
ATOM 755 N N . THR A 1 91 ? 16.866 -10.039 -10.834 1.00 97.25 91 THR A N 1
ATOM 756 C CA . THR A 1 91 ? 17.026 -11.311 -10.117 1.00 97.25 91 THR A CA 1
ATOM 757 C C . THR A 1 91 ? 17.279 -11.075 -8.629 1.00 97.25 91 THR A C 1
ATOM 759 O O . THR A 1 91 ? 16.633 -11.707 -7.789 1.00 97.25 91 THR A O 1
ATOM 762 N N . ARG A 1 92 ? 18.133 -10.101 -8.291 1.00 97.50 92 ARG A N 1
ATOM 763 C CA . ARG A 1 92 ? 18.390 -9.681 -6.906 1.00 97.50 92 ARG A CA 1
ATOM 764 C C . ARG A 1 92 ? 17.119 -9.190 -6.212 1.00 97.50 92 ARG A C 1
ATOM 766 O O . ARG A 1 92 ? 16.790 -9.682 -5.134 1.00 97.50 92 ARG A O 1
ATOM 773 N N . LEU A 1 93 ? 16.389 -8.264 -6.838 1.00 96.88 93 LEU A N 1
ATOM 774 C CA . LEU A 1 93 ? 15.148 -7.710 -6.288 1.00 96.88 93 LEU A CA 1
ATOM 775 C C . LEU A 1 93 ? 14.083 -8.794 -6.101 1.00 96.88 93 LEU A C 1
ATOM 777 O O . LEU A 1 93 ? 13.421 -8.836 -5.070 1.00 96.88 93 LEU A O 1
ATOM 781 N N . LYS A 1 94 ? 13.956 -9.725 -7.054 1.00 97.06 94 LYS A N 1
ATOM 782 C CA . LYS A 1 94 ? 13.038 -10.865 -6.930 1.00 97.06 94 LYS A CA 1
ATOM 783 C C . LYS A 1 94 ? 13.389 -11.759 -5.734 1.00 97.06 94 LYS A C 1
ATOM 785 O O . LYS A 1 94 ? 12.487 -12.243 -5.055 1.00 97.06 94 LYS A O 1
ATOM 790 N N . GLY A 1 95 ? 14.680 -11.953 -5.459 1.00 96.06 95 GLY A N 1
ATOM 791 C CA . GLY A 1 95 ? 15.150 -12.641 -4.255 1.00 96.06 95 GLY A CA 1
ATOM 792 C C . GLY A 1 95 ? 14.758 -11.912 -2.967 1.00 96.06 95 GLY A C 1
ATOM 793 O O . GLY A 1 95 ? 14.254 -12.547 -2.045 1.00 96.06 95 GLY A O 1
ATOM 794 N N . GLN A 1 96 ? 14.919 -10.585 -2.925 1.00 96.62 96 GLN A N 1
ATOM 795 C CA . GLN A 1 96 ? 14.517 -9.764 -1.774 1.00 96.62 96 GLN A CA 1
ATOM 796 C C . GLN A 1 96 ? 13.003 -9.783 -1.541 1.00 96.62 96 GLN A C 1
ATOM 798 O O . GLN A 1 96 ? 12.568 -9.938 -0.406 1.00 96.62 96 GLN A O 1
ATOM 803 N N . ILE A 1 97 ? 12.202 -9.686 -2.608 1.00 95.81 97 ILE A N 1
ATOM 804 C CA . ILE A 1 97 ? 10.738 -9.791 -2.520 1.00 95.81 97 ILE A CA 1
ATOM 805 C C . ILE A 1 97 ? 10.349 -11.128 -1.895 1.00 95.81 97 ILE A C 1
ATOM 807 O O . ILE A 1 97 ? 9.607 -11.143 -0.923 1.00 95.81 97 ILE A O 1
ATOM 811 N N . LYS A 1 98 ? 10.929 -12.237 -2.370 1.00 95.94 98 LYS A N 1
ATOM 812 C CA . LYS A 1 98 ? 10.657 -13.558 -1.796 1.00 95.94 98 LYS A CA 1
ATOM 813 C C . LYS A 1 98 ? 11.005 -13.624 -0.304 1.00 95.94 98 LYS A C 1
ATOM 815 O O . LYS A 1 98 ? 10.228 -14.155 0.476 1.00 95.94 98 LYS A O 1
ATOM 820 N N . GLN A 1 99 ? 12.148 -13.065 0.100 1.00 95.19 99 GLN A N 1
ATOM 821 C CA . GLN A 1 99 ? 12.527 -13.004 1.516 1.00 95.19 99 GLN A CA 1
ATOM 822 C C . GLN A 1 99 ? 11.519 -12.202 2.346 1.00 95.19 99 GLN A C 1
ATOM 824 O O . GLN A 1 99 ? 11.199 -12.598 3.463 1.00 95.19 99 GLN A O 1
ATOM 829 N N . HIS A 1 100 ? 11.019 -11.084 1.819 1.00 93.94 100 HIS A N 1
ATOM 830 C CA . HIS A 1 100 ? 9.997 -10.288 2.495 1.00 93.94 100 HIS A CA 1
ATOM 831 C C . HIS A 1 100 ? 8.662 -11.032 2.575 1.00 93.94 100 HIS A C 1
ATOM 833 O O . HIS A 1 100 ? 8.048 -11.016 3.636 1.00 93.94 100 HIS A O 1
ATOM 839 N N . ASP A 1 101 ? 8.246 -11.724 1.514 1.00 94.75 101 ASP A N 1
ATOM 840 C CA . ASP A 1 101 ? 7.036 -12.552 1.516 1.00 94.75 101 ASP A CA 1
ATOM 841 C C . ASP A 1 101 ? 7.143 -13.678 2.554 1.00 94.75 101 ASP A C 1
ATOM 843 O O . ASP A 1 101 ? 6.209 -13.912 3.319 1.00 94.75 101 ASP A O 1
ATOM 847 N N . ASP A 1 102 ? 8.301 -14.339 2.650 1.00 93.62 102 ASP A N 1
ATOM 848 C CA . ASP A 1 102 ? 8.558 -15.365 3.664 1.00 93.62 102 ASP A CA 1
ATOM 849 C C . ASP A 1 102 ? 8.495 -14.774 5.089 1.00 93.62 102 ASP A C 1
ATOM 851 O O . ASP A 1 102 ? 7.900 -15.377 5.984 1.00 93.62 102 ASP A O 1
ATOM 855 N N . LEU A 1 103 ? 9.053 -13.574 5.308 1.00 92.00 103 LEU A N 1
ATOM 856 C CA . LEU A 1 103 ? 8.951 -12.859 6.588 1.00 92.00 103 LEU A CA 1
ATOM 857 C C . LEU A 1 103 ? 7.506 -12.473 6.920 1.00 92.00 103 LEU A C 1
ATOM 859 O O . LEU A 1 103 ? 7.093 -12.648 8.065 1.00 92.00 103 LEU A O 1
ATOM 863 N N . ILE A 1 104 ? 6.742 -11.970 5.948 1.00 89.50 104 ILE A N 1
ATOM 864 C CA . ILE A 1 104 ? 5.323 -11.633 6.115 1.00 89.50 104 ILE A CA 1
ATOM 865 C C . ILE A 1 104 ? 4.546 -12.889 6.497 1.00 89.50 104 ILE A C 1
ATOM 867 O O . ILE A 1 104 ? 3.873 -12.878 7.520 1.00 89.50 104 ILE A O 1
ATOM 871 N N . ASN A 1 105 ? 4.717 -13.991 5.767 1.00 87.94 105 ASN A N 1
ATOM 872 C CA . ASN A 1 105 ? 4.060 -15.261 6.073 1.00 87.94 105 ASN A CA 1
ATOM 873 C C . ASN A 1 105 ? 4.421 -15.770 7.478 1.00 87.94 105 ASN A C 1
ATOM 875 O O . ASN A 1 105 ? 3.550 -16.231 8.215 1.00 87.94 105 ASN A O 1
ATOM 879 N N . MET A 1 106 ? 5.693 -15.670 7.884 1.00 87.25 106 MET A N 1
ATOM 880 C CA . MET A 1 106 ? 6.106 -16.023 9.247 1.00 87.25 106 MET A CA 1
ATOM 881 C C . MET A 1 106 ? 5.466 -15.111 10.297 1.00 87.25 106 MET A C 1
ATOM 883 O O . MET A 1 106 ? 5.025 -15.596 11.338 1.00 87.25 106 MET A O 1
ATOM 887 N N . LEU A 1 107 ? 5.398 -13.801 10.048 1.00 80.12 107 LEU A N 1
ATOM 888 C CA . LEU A 1 107 ? 4.716 -12.866 10.939 1.00 80.12 107 LEU A CA 1
ATOM 889 C C . LEU A 1 107 ? 3.224 -13.189 11.016 1.00 80.12 107 LEU A C 1
ATOM 891 O O . LEU A 1 107 ? 2.716 -13.332 12.118 1.00 80.12 107 LEU A O 1
ATOM 895 N N . GLU A 1 108 ? 2.534 -13.383 9.898 1.00 78.88 108 GLU A N 1
ATOM 896 C CA . GLU A 1 108 ? 1.113 -13.741 9.860 1.00 78.88 108 GLU A CA 1
ATOM 897 C C . GLU A 1 108 ? 0.819 -15.044 10.611 1.00 78.88 108 GLU A C 1
ATOM 899 O O . GLU A 1 108 ? -0.145 -15.107 11.376 1.00 78.88 108 GLU A O 1
ATOM 904 N N . GLN A 1 109 ? 1.674 -16.063 10.474 1.00 72.19 109 GLN A N 1
ATOM 905 C CA . GLN A 1 109 ? 1.566 -17.297 11.257 1.00 72.19 109 GLN A CA 1
ATOM 906 C C . GLN A 1 109 ? 1.767 -17.044 12.756 1.00 72.19 109 GLN A C 1
ATOM 908 O O . GLN A 1 109 ? 1.018 -17.575 13.576 1.00 72.19 109 GLN A O 1
ATOM 913 N N . ASN A 1 110 ? 2.734 -16.204 13.128 1.00 65.56 110 ASN A N 1
ATOM 914 C CA . ASN A 1 110 ? 2.982 -15.846 14.524 1.00 65.56 110 ASN A CA 1
ATOM 915 C C . ASN A 1 110 ? 1.848 -14.990 15.119 1.00 65.56 110 ASN A C 1
ATOM 917 O O . ASN A 1 110 ? 1.431 -15.253 16.243 1.00 65.56 110 ASN A O 1
ATOM 921 N N . TYR A 1 111 ? 1.283 -14.043 14.365 1.00 58.22 111 TYR A N 1
ATOM 922 C CA . TYR A 1 111 ? 0.120 -13.241 14.763 1.00 58.22 111 TYR A CA 1
ATOM 923 C C . TYR A 1 111 ? -1.176 -14.070 14.819 1.00 58.22 111 TYR A C 1
ATOM 925 O O . TYR A 1 111 ? -2.021 -13.815 15.669 1.00 58.22 111 TYR A O 1
ATOM 933 N N . CYS A 1 112 ? -1.342 -15.094 13.973 1.00 53.81 112 CYS A N 1
ATOM 934 C CA . CYS A 1 112 ? -2.477 -16.023 14.072 1.00 53.81 112 CYS A CA 1
ATOM 935 C C . CYS A 1 112 ? -2.378 -16.960 15.287 1.00 53.81 112 CYS A C 1
ATOM 937 O O . CYS A 1 112 ? -3.406 -17.388 15.825 1.00 53.81 112 CYS A O 1
ATOM 939 N N . ASN A 1 113 ? -1.156 -17.297 15.709 1.00 52.53 113 ASN A N 1
ATOM 940 C CA . ASN A 1 113 ? -0.910 -18.142 16.877 1.00 52.53 113 ASN A CA 1
ATOM 941 C C . ASN A 1 113 ? -1.000 -17.351 18.184 1.00 52.53 113 ASN A C 1
ATOM 943 O O . ASN A 1 113 ? -1.530 -17.869 19.170 1.00 52.53 113 ASN A O 1
ATOM 947 N N . ASP A 1 114 ? -0.580 -16.085 18.178 1.00 48.84 114 ASP A N 1
ATOM 948 C CA . ASP A 1 114 ? -0.819 -15.163 19.280 1.00 48.84 114 ASP A CA 1
ATOM 949 C C . ASP A 1 114 ? -2.188 -14.497 19.117 1.00 48.84 114 ASP A C 1
ATOM 951 O O . ASP A 1 114 ? -2.340 -13.316 18.806 1.00 48.84 114 ASP A O 1
ATOM 955 N N . LYS A 1 115 ? -3.226 -15.303 19.360 1.00 50.44 115 LYS A N 1
ATOM 956 C CA . LYS A 1 115 ? -4.577 -14.855 19.712 1.00 50.44 115 LYS A CA 1
ATOM 957 C C . LYS A 1 115 ? -4.548 -14.060 21.026 1.00 50.44 115 LYS A C 1
ATOM 959 O O . LYS A 1 115 ? -5.304 -14.345 21.959 1.00 50.44 115 LYS A O 1
ATOM 964 N N . HIS A 1 116 ? -3.797 -12.967 21.077 1.00 52.81 116 HIS A N 1
ATOM 965 C CA . HIS A 1 116 ? -4.276 -11.753 21.708 1.00 52.81 116 HIS A CA 1
ATOM 966 C C . HIS A 1 116 ? -5.508 -11.303 20.919 1.00 52.81 116 HIS A C 1
ATOM 968 O O . HIS A 1 116 ? -5.475 -10.327 20.179 1.00 52.81 116 HIS A O 1
ATOM 974 N N . ARG A 1 117 ? -6.602 -12.077 21.035 1.00 62.03 117 ARG A N 1
ATOM 975 C CA . ARG A 1 117 ? -7.913 -11.711 20.519 1.00 62.03 117 ARG A CA 1
ATOM 976 C C . ARG A 1 117 ? -8.152 -10.326 21.075 1.00 62.03 117 ARG A C 1
ATOM 978 O O . ARG A 1 117 ? -8.299 -10.192 22.289 1.00 62.03 117 ARG A O 1
ATOM 985 N N . ASN A 1 118 ? -8.116 -9.310 20.225 1.00 75.50 118 ASN A N 1
ATOM 986 C CA . ASN A 1 118 ? -8.420 -7.965 20.667 1.00 75.50 118 ASN A CA 1
ATOM 987 C C . ASN A 1 118 ? -9.840 -8.027 21.217 1.00 75.50 118 ASN A C 1
ATOM 989 O O . ASN A 1 118 ? -10.780 -8.362 20.493 1.00 75.50 118 ASN A O 1
ATOM 993 N N . VAL A 1 119 ? -9.982 -7.834 22.526 1.00 84.75 119 VAL A N 1
ATOM 994 C CA . VAL A 1 119 ? -11.279 -7.892 23.188 1.00 84.75 119 VAL A CA 1
ATOM 995 C C . VAL A 1 119 ? -11.697 -6.474 23.502 1.00 84.75 119 VAL A C 1
ATOM 997 O O . VAL A 1 119 ? -10.944 -5.691 24.075 1.00 84.75 119 VAL A O 1
ATOM 1000 N N . LEU A 1 120 ? -12.927 -6.153 23.143 1.00 89.12 120 LEU A N 1
ATOM 1001 C CA . LEU A 1 120 ? -13.613 -4.982 23.631 1.00 89.12 120 LEU A CA 1
ATOM 1002 C C . LEU A 1 120 ? -13.790 -5.138 25.143 1.00 89.12 120 LEU A C 1
ATOM 1004 O O . LEU A 1 120 ? -14.424 -6.088 25.604 1.00 89.12 120 LEU A O 1
ATOM 1008 N N . SER A 1 121 ? -13.226 -4.216 25.917 1.00 91.06 121 SER A N 1
ATOM 1009 C CA . SER A 1 121 ? -13.498 -4.095 27.348 1.00 91.06 121 SER A CA 1
ATOM 1010 C C . SER A 1 121 ? -14.547 -3.013 27.581 1.00 91.06 121 SER A C 1
ATOM 1012 O O . SER A 1 121 ? -14.465 -1.933 26.998 1.00 91.06 121 SER A O 1
ATOM 1014 N N . VAL A 1 122 ? -15.499 -3.263 28.477 1.00 92.06 122 VAL A N 1
ATOM 1015 C CA . VAL A 1 122 ? -16.540 -2.289 28.833 1.00 92.06 122 VAL A CA 1
ATOM 1016 C C . VAL A 1 122 ? -16.551 -2.098 30.340 1.00 92.06 122 VAL A C 1
ATOM 1018 O O . VAL A 1 122 ? -16.675 -3.065 31.088 1.00 92.06 122 VAL A O 1
ATOM 1021 N N . PHE A 1 123 ? -16.443 -0.846 30.787 1.00 91.38 123 PHE A N 1
ATOM 1022 C CA . PHE A 1 123 ? -16.456 -0.477 32.201 1.00 91.38 123 PHE A CA 1
ATOM 1023 C C . PHE A 1 123 ? -17.482 0.624 32.467 1.00 91.38 123 PHE A C 1
ATOM 1025 O O . PHE A 1 123 ? -17.564 1.608 31.738 1.00 91.38 123 PHE A O 1
ATOM 1032 N N . LEU A 1 124 ? -18.224 0.468 33.554 1.00 91.56 124 LEU A N 1
ATOM 1033 C CA . LEU A 1 124 ? -19.173 1.422 34.100 1.00 91.56 124 LEU A CA 1
ATOM 1034 C C . LEU A 1 124 ? -18.556 2.103 35.322 1.00 91.56 124 LEU A C 1
ATOM 1036 O O . LEU A 1 124 ? -17.971 1.444 36.184 1.00 91.56 124 LEU A O 1
ATOM 1040 N N . LYS A 1 125 ? -18.712 3.423 35.406 1.00 91.31 125 LYS A N 1
ATOM 1041 C CA . LYS A 1 125 ? -18.263 4.246 36.531 1.00 91.31 125 LYS A CA 1
ATOM 1042 C C . LYS A 1 125 ? -19.396 5.168 36.959 1.00 91.31 125 LYS A C 1
ATOM 1044 O O . LYS A 1 125 ? -19.954 5.882 36.128 1.00 91.31 125 LYS A O 1
ATOM 1049 N N . LEU A 1 126 ? -19.703 5.186 38.255 1.00 89.06 126 LEU A N 1
ATOM 1050 C CA . LEU A 1 126 ? -20.603 6.188 38.820 1.00 89.06 126 LEU A CA 1
ATOM 1051 C C . LEU A 1 126 ? -19.828 7.488 39.057 1.00 89.06 126 LEU A C 1
ATOM 1053 O O . LEU A 1 126 ? -18.812 7.498 39.755 1.00 89.06 126 LEU A O 1
ATOM 1057 N N . ASN A 1 127 ? -20.307 8.585 38.467 1.00 87.31 127 ASN A N 1
ATOM 1058 C CA . ASN A 1 127 ? -19.722 9.917 38.662 1.00 87.31 127 ASN A CA 1
ATOM 1059 C C . ASN A 1 127 ? -20.209 10.579 39.956 1.00 87.31 127 ASN A C 1
ATOM 1061 O O . ASN A 1 127 ? -19.481 11.355 40.566 1.00 87.31 127 ASN A O 1
ATOM 1065 N N . SER A 1 128 ? -21.430 10.264 40.379 1.00 85.06 128 SER A N 1
ATOM 1066 C CA . SER A 1 128 ? -22.043 10.734 41.617 1.00 85.06 128 SER A CA 1
ATOM 1067 C C . SER A 1 128 ? -23.009 9.673 42.141 1.00 85.06 128 SER A C 1
ATOM 1069 O O . SER A 1 128 ? -23.470 8.812 41.389 1.00 85.06 128 SER A O 1
ATOM 1071 N N . GLY A 1 129 ? -23.285 9.705 43.442 1.00 85.31 129 GLY A N 1
ATOM 1072 C CA . GLY A 1 129 ? -24.138 8.726 44.108 1.00 85.31 129 GLY A CA 1
ATOM 1073 C C . GLY A 1 129 ? -23.869 8.679 45.605 1.00 85.31 129 GLY A C 1
ATOM 1074 O O . GLY A 1 129 ? -23.136 9.517 46.135 1.00 85.31 129 GLY A O 1
ATOM 1075 N N . MET A 1 130 ? -24.453 7.684 46.270 1.00 85.75 130 MET A N 1
ATOM 1076 C CA . MET A 1 130 ? -24.207 7.431 47.686 1.00 85.75 130 MET A CA 1
ATOM 1077 C C . MET A 1 130 ? -22.702 7.196 47.922 1.00 85.75 130 MET A C 1
ATOM 1079 O O . MET A 1 130 ? -22.074 6.492 47.130 1.00 85.75 130 MET A O 1
ATOM 1083 N N . PRO A 1 131 ? -22.102 7.795 48.966 1.00 84.94 131 PRO A N 1
ATOM 1084 C CA . PRO A 1 131 ? -20.669 7.662 49.226 1.00 84.94 131 PRO A CA 1
ATOM 1085 C C . PRO A 1 131 ? -20.279 6.256 49.688 1.00 84.94 131 PRO A C 1
ATOM 1087 O O . PRO A 1 131 ? -19.141 5.839 49.475 1.00 84.94 131 PRO A O 1
ATOM 1090 N N . GLU A 1 132 ? -21.209 5.532 50.312 1.00 87.44 132 GLU A N 1
ATOM 1091 C CA . GLU A 1 132 ? -21.003 4.144 50.706 1.00 87.44 132 GLU A CA 1
ATOM 1092 C C . GLU A 1 132 ? -21.170 3.204 49.501 1.00 87.44 132 GLU A C 1
ATOM 1094 O O . GLU A 1 132 ? -22.017 3.460 48.638 1.00 87.44 132 GLU A O 1
ATOM 1099 N N . PRO A 1 133 ? -20.404 2.103 49.442 1.00 89.38 133 PRO A N 1
ATOM 1100 C CA . PRO A 1 133 ? -20.548 1.111 48.387 1.00 89.38 133 PRO A CA 1
ATOM 1101 C C . PRO A 1 133 ? -21.925 0.427 48.413 1.00 89.38 133 PRO A C 1
ATOM 1103 O O . PRO A 1 133 ? -22.419 0.048 49.476 1.00 89.38 133 PRO A O 1
ATOM 1106 N N . ILE A 1 134 ? -22.531 0.240 47.238 1.00 90.12 134 ILE A N 1
ATOM 1107 C CA . ILE A 1 134 ? -23.828 -0.439 47.066 1.00 90.12 134 ILE A CA 1
ATOM 1108 C C . ILE A 1 134 ? -23.700 -1.501 45.983 1.00 90.12 134 ILE A C 1
ATOM 1110 O O . ILE A 1 134 ? -23.101 -1.231 44.937 1.00 90.12 134 ILE A O 1
ATOM 1114 N N . ASP A 1 135 ? -24.302 -2.672 46.183 1.00 91.56 135 ASP A N 1
ATOM 1115 C CA . ASP A 1 135 ? -24.320 -3.692 45.147 1.00 91.56 135 ASP A CA 1
ATOM 1116 C C . ASP A 1 135 ? -25.403 -3.370 44.118 1.00 91.56 135 ASP A C 1
ATOM 1118 O O . ASP A 1 135 ? -26.597 -3.247 44.415 1.00 91.56 135 ASP A O 1
ATOM 1122 N N . TYR A 1 136 ? -24.982 -3.266 42.862 1.00 91.62 136 TYR A N 1
ATOM 1123 C CA . TYR A 1 136 ? -25.885 -3.139 41.733 1.00 91.62 136 TYR A CA 1
ATOM 1124 C C . TYR A 1 136 ? -25.796 -4.361 40.836 1.00 91.62 136 TYR A C 1
ATOM 1126 O O . TYR A 1 136 ? -24.723 -4.873 40.514 1.00 91.62 136 TYR A O 1
ATOM 1134 N N . THR A 1 137 ? -26.956 -4.748 40.329 1.00 92.50 137 THR A N 1
ATOM 1135 C CA . THR A 1 137 ? -27.075 -5.544 39.119 1.00 92.50 137 THR A CA 1
ATOM 1136 C C . THR A 1 137 ? -27.033 -4.609 37.918 1.00 92.50 137 THR A C 1
ATOM 1138 O O . THR A 1 137 ? -27.787 -3.634 37.848 1.00 92.50 137 THR A O 1
ATOM 1141 N N . TYR A 1 138 ? -26.159 -4.903 36.964 1.00 92.44 138 TYR A N 1
ATOM 1142 C CA . TYR A 1 138 ? -26.030 -4.145 35.731 1.00 92.44 138 TYR A CA 1
ATOM 1143 C C . TYR A 1 138 ? -26.170 -5.052 34.518 1.00 92.44 138 TYR A C 1
ATOM 1145 O O . TYR A 1 138 ? -25.756 -6.210 34.520 1.00 92.44 138 TYR A O 1
ATOM 1153 N N . THR A 1 139 ? -26.782 -4.517 33.472 1.00 93.94 139 THR A N 1
ATOM 1154 C CA . THR A 1 139 ? -26.952 -5.188 32.188 1.00 93.94 139 THR A CA 1
ATOM 1155 C C . THR A 1 139 ? -26.350 -4.302 31.119 1.00 93.94 139 THR A C 1
ATOM 1157 O O . THR A 1 139 ? -26.708 -3.127 31.023 1.00 93.94 139 THR A O 1
ATOM 1160 N N . ILE A 1 140 ? -25.434 -4.867 30.340 1.00 93.88 140 ILE A N 1
ATOM 1161 C CA . ILE A 1 140 ? -24.854 -4.218 29.171 1.00 93.88 140 ILE A CA 1
ATOM 1162 C C . ILE A 1 140 ? -25.321 -4.994 27.953 1.00 93.88 140 ILE A C 1
ATOM 1164 O O . ILE A 1 140 ? -25.080 -6.192 27.823 1.00 93.88 140 ILE A O 1
ATOM 1168 N N . GLU A 1 141 ? -26.012 -4.286 27.078 1.00 94.12 141 GLU A N 1
ATOM 1169 C CA . GLU A 1 141 ? -26.504 -4.784 25.809 1.00 94.12 141 GLU A CA 1
ATOM 1170 C C . GLU A 1 141 ? -25.732 -4.088 24.691 1.00 94.12 141 GLU A C 1
ATOM 1172 O O . GLU A 1 141 ? -25.771 -2.865 24.564 1.00 94.12 141 GLU A O 1
ATOM 1177 N N . LEU A 1 142 ? -25.022 -4.877 23.894 1.00 93.31 142 LEU A N 1
ATOM 1178 C CA . LEU A 1 142 ? -24.420 -4.466 22.638 1.00 93.31 142 LEU A CA 1
ATOM 1179 C C . LEU A 1 142 ? -25.473 -4.613 21.540 1.00 93.31 142 LEU A C 1
ATOM 1181 O O . LEU A 1 142 ? -25.921 -5.720 21.227 1.00 93.31 142 LEU A O 1
ATOM 1185 N N . VAL A 1 143 ? -25.892 -3.473 21.001 1.00 90.94 143 VAL A N 1
ATOM 1186 C CA . VAL A 1 143 ? -27.016 -3.378 20.072 1.00 90.94 143 VAL A CA 1
ATOM 1187 C C . VAL A 1 143 ? -26.527 -3.650 18.659 1.00 90.94 143 VAL A C 1
ATOM 1189 O O . VAL A 1 143 ? -25.560 -3.043 18.195 1.00 90.94 143 VAL A O 1
ATOM 1192 N N . HIS A 1 144 ? -27.206 -4.559 17.971 1.00 90.19 144 HIS A N 1
ATOM 1193 C CA . HIS A 1 144 ? -26.900 -4.878 16.588 1.00 90.19 144 HIS A CA 1
ATOM 1194 C C . HIS A 1 144 ? -27.270 -3.701 15.663 1.00 90.19 144 HIS A C 1
ATOM 1196 O O . HIS A 1 144 ? -28.251 -2.994 15.888 1.00 90.19 144 HIS A O 1
ATOM 1202 N N . SER A 1 145 ? -26.491 -3.472 14.599 1.00 83.38 145 SER A N 1
ATOM 1203 C CA . SER A 1 145 ? -26.704 -2.333 13.683 1.00 83.38 145 SER A CA 1
ATOM 1204 C C . SER A 1 145 ? -28.050 -2.379 12.941 1.00 83.38 145 SER A C 1
ATOM 1206 O O . SER A 1 145 ? -28.630 -1.344 12.625 1.00 83.38 145 SER A O 1
ATOM 1208 N N . ARG A 1 146 ? -28.548 -3.588 12.670 1.00 80.00 146 ARG A N 1
ATOM 1209 C CA . ARG A 1 146 ? -29.867 -3.873 12.074 1.00 80.00 146 ARG A CA 1
ATOM 1210 C C . ARG A 1 146 ? -30.948 -4.037 13.147 1.00 80.00 146 ARG A C 1
ATOM 1212 O O . ARG A 1 146 ? -30.757 -4.827 14.063 1.00 80.00 146 ARG A O 1
ATOM 1219 N N . GLU A 1 147 ? -32.106 -3.403 12.952 1.00 70.06 147 GLU A N 1
ATOM 1220 C CA . GLU A 1 147 ? -33.220 -3.360 13.923 1.00 70.06 147 GLU A CA 1
ATOM 1221 C C . GLU A 1 147 ? -33.847 -4.727 14.267 1.00 70.06 147 GLU A C 1
ATOM 1223 O O . GLU A 1 147 ? -34.391 -4.884 15.354 1.00 70.06 147 GLU A O 1
ATOM 1228 N N . ASN A 1 148 ? -33.736 -5.733 13.390 1.00 70.62 148 ASN A N 1
ATOM 1229 C CA . ASN A 1 148 ? -34.361 -7.058 13.569 1.00 70.62 148 ASN A CA 1
ATOM 1230 C C . ASN A 1 148 ? -33.381 -8.174 13.974 1.00 70.62 148 ASN A C 1
ATOM 1232 O O . ASN A 1 148 ? -33.693 -9.355 13.828 1.00 70.62 148 ASN A O 1
ATOM 1236 N N . ALA A 1 149 ? -32.174 -7.826 14.410 1.00 80.75 149 ALA A N 1
ATOM 1237 C CA . ALA A 1 149 ? -31.153 -8.800 14.781 1.00 80.75 149 ALA A CA 1
ATOM 1238 C C . ALA A 1 149 ? -31.012 -8.930 16.302 1.00 80.75 149 ALA A C 1
ATOM 1240 O O . ALA A 1 149 ? -31.402 -8.046 17.062 1.00 80.75 149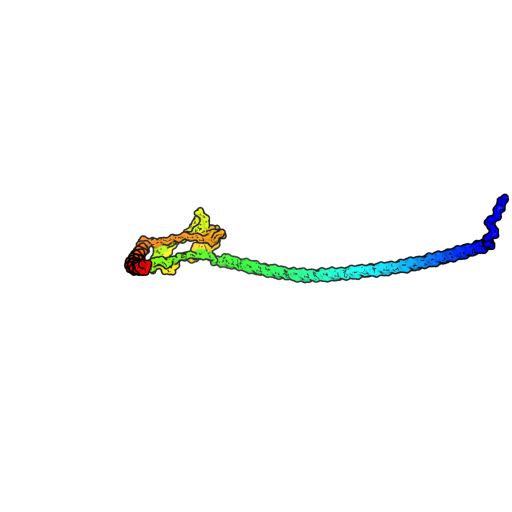 ALA A O 1
ATOM 1241 N N . PHE A 1 150 ? -30.449 -10.054 16.747 1.00 86.12 150 PHE A N 1
ATOM 1242 C CA . PHE A 1 150 ? -30.253 -10.319 18.167 1.00 86.12 150 PHE A CA 1
ATOM 1243 C C . PHE A 1 150 ? -29.129 -9.454 18.739 1.00 86.12 150 PHE A C 1
ATOM 1245 O O . PHE A 1 150 ? -28.002 -9.463 18.243 1.00 86.12 150 PHE A O 1
ATOM 1252 N N . ASN A 1 151 ? -29.436 -8.745 19.822 1.00 91.25 151 ASN A N 1
ATOM 1253 C CA . ASN A 1 151 ? -28.446 -8.007 20.592 1.00 91.25 151 ASN A CA 1
ATOM 1254 C C . ASN A 1 151 ? -27.646 -8.959 21.489 1.00 91.25 151 ASN A C 1
ATOM 1256 O O . ASN A 1 151 ? -28.162 -9.977 21.958 1.00 91.25 151 ASN A O 1
ATOM 1260 N N . TYR A 1 152 ? -26.393 -8.609 21.773 1.00 92.06 152 TYR A N 1
ATOM 1261 C CA . TYR A 1 152 ? -25.570 -9.353 22.721 1.00 92.06 152 TYR A CA 1
ATOM 1262 C C . TYR A 1 152 ? -25.725 -8.750 24.117 1.00 92.06 152 TYR A C 1
ATOM 1264 O O . TYR A 1 152 ? -25.342 -7.607 24.355 1.00 92.06 152 TYR A O 1
ATOM 1272 N N . ILE A 1 153 ? -26.314 -9.510 25.040 1.00 92.81 153 ILE A N 1
ATOM 1273 C CA . ILE A 1 153 ? -26.681 -9.033 26.376 1.00 92.81 153 ILE A CA 1
ATOM 1274 C C . ILE A 1 153 ? -25.877 -9.794 27.422 1.00 92.81 153 ILE A C 1
ATOM 1276 O O . ILE A 1 153 ? -25.909 -11.022 27.466 1.00 92.81 153 ILE A O 1
ATOM 1280 N N . VAL A 1 154 ? -25.212 -9.057 28.309 1.00 92.75 154 VAL A N 1
ATOM 1281 C CA . VAL A 1 154 ? -24.517 -9.620 29.469 1.00 92.75 154 VAL A CA 1
ATOM 1282 C C . VAL A 1 154 ? -25.015 -8.938 30.732 1.00 92.75 154 VAL A C 1
ATOM 1284 O O . VAL A 1 154 ? -25.125 -7.711 30.803 1.00 92.75 154 VAL A O 1
ATOM 1287 N N . GLN A 1 155 ? -25.309 -9.745 31.746 1.00 93.56 155 GLN A N 1
ATOM 1288 C CA . GLN A 1 155 ? -25.704 -9.282 33.067 1.00 93.56 155 GLN A CA 1
ATOM 1289 C C . GLN A 1 155 ? -24.603 -9.597 34.078 1.00 93.56 155 GLN A C 1
ATOM 1291 O O . GLN A 1 155 ? -24.009 -10.673 34.057 1.00 93.56 155 GLN A O 1
ATOM 1296 N N . GLY A 1 156 ? -24.340 -8.647 34.965 1.00 90.06 156 GLY A N 1
ATOM 1297 C CA . GLY A 1 156 ? -23.371 -8.775 36.041 1.00 90.06 156 GLY A CA 1
ATOM 1298 C C . GLY A 1 156 ? -23.896 -8.164 37.328 1.00 90.06 156 GLY A C 1
ATOM 1299 O O . GLY A 1 156 ? -24.876 -7.417 37.342 1.00 90.06 156 GLY A O 1
ATOM 1300 N N . THR A 1 157 ? -23.215 -8.477 38.417 1.00 90.75 157 THR A N 1
ATOM 1301 C CA . THR A 1 157 ? -23.373 -7.812 39.706 1.00 90.75 157 THR A CA 1
ATOM 1302 C C . THR A 1 157 ? -22.032 -7.222 40.109 1.00 90.75 157 THR A C 1
ATOM 1304 O O . THR A 1 157 ? -20.972 -7.711 39.712 1.00 90.75 157 THR A O 1
ATOM 1307 N N . GLY A 1 158 ? -22.060 -6.106 40.821 1.00 89.06 158 GLY A N 1
ATOM 1308 C CA . GLY A 1 158 ? -20.843 -5.451 41.268 1.00 89.06 158 GLY A CA 1
ATOM 1309 C C . GLY A 1 158 ? -21.140 -4.409 42.322 1.00 89.06 158 GLY A C 1
ATOM 1310 O O . GLY A 1 158 ? -22.215 -3.812 42.331 1.00 89.06 158 GLY A O 1
ATOM 1311 N N . GLN A 1 159 ? -20.162 -4.182 43.186 1.00 89.81 159 GLN A N 1
ATOM 1312 C CA . GLN A 1 159 ? -20.237 -3.154 44.203 1.00 89.81 159 GLN A CA 1
ATOM 1313 C C . GLN A 1 159 ? -19.797 -1.820 43.599 1.00 89.81 159 GLN A C 1
ATOM 1315 O O . GLN A 1 159 ? -18.645 -1.667 43.190 1.00 89.81 159 GLN A O 1
ATOM 1320 N N . PHE A 1 160 ? -20.703 -0.851 43.510 1.00 90.00 160 PHE A N 1
ATOM 1321 C CA . PHE A 1 160 ? -20.404 0.467 42.962 1.00 90.00 160 PHE A CA 1
ATOM 1322 C C . PHE A 1 160 ? -20.238 1.498 44.071 1.00 90.00 160 PHE A C 1
ATOM 1324 O O . PHE A 1 160 ? -21.062 1.611 44.975 1.00 90.00 160 PHE A O 1
ATOM 1331 N N . GLN A 1 161 ? -19.191 2.304 43.926 1.00 88.69 161 GLN A N 1
ATOM 1332 C CA . GLN A 1 161 ? -18.936 3.509 44.701 1.00 88.69 161 GLN A CA 1
ATOM 1333 C C . GLN A 1 161 ? -18.564 4.635 43.722 1.00 88.69 161 GLN A C 1
ATOM 1335 O O . GLN A 1 161 ? -17.934 4.350 42.692 1.00 88.69 161 GLN A O 1
ATOM 1340 N N . PRO A 1 162 ? -18.930 5.904 43.987 1.00 88.38 162 PRO A N 1
ATOM 1341 C CA . PRO A 1 162 ? -18.487 7.021 43.163 1.00 88.38 162 PRO A CA 1
ATOM 1342 C C . PRO A 1 162 ? -16.967 7.001 42.966 1.00 88.38 162 PRO A C 1
ATOM 1344 O O . PRO A 1 162 ? -16.199 6.905 43.920 1.00 88.38 162 PRO A O 1
ATOM 1347 N N . GLY A 1 163 ? -16.527 7.055 41.710 1.00 83.75 163 GLY A N 1
ATOM 1348 C CA . GLY A 1 163 ? -15.106 6.978 41.361 1.00 83.75 163 GLY A CA 1
ATOM 1349 C C . GLY A 1 163 ? -14.590 5.578 41.006 1.00 83.75 163 GLY A C 1
ATOM 1350 O O . GLY A 1 163 ? -13.592 5.488 40.288 1.00 83.75 163 GLY A O 1
ATOM 1351 N N . TRP A 1 164 ? -15.267 4.505 41.423 1.00 87.44 164 TRP A N 1
ATOM 1352 C CA . TRP A 1 164 ? -14.854 3.126 41.141 1.00 87.44 164 TRP A CA 1
ATOM 1353 C C . TRP A 1 164 ? -15.423 2.639 39.805 1.00 87.44 164 TRP A C 1
ATOM 1355 O O . TRP A 1 164 ? -16.511 3.047 39.390 1.00 87.44 164 TRP A O 1
ATOM 1365 N N . LYS A 1 165 ? -14.669 1.772 39.117 1.00 88.50 165 LYS A N 1
ATOM 1366 C CA . LYS A 1 165 ? -15.064 1.180 37.832 1.00 88.50 165 LYS A CA 1
ATOM 1367 C C . LYS A 1 165 ? -15.360 -0.310 37.990 1.00 88.50 165 LYS A C 1
ATOM 1369 O O . LYS A 1 165 ? -14.536 -1.036 38.534 1.00 88.50 165 LYS A O 1
ATOM 1374 N N . ASN A 1 166 ? -16.486 -0.758 37.448 1.00 87.69 166 ASN A N 1
ATOM 1375 C CA . ASN A 1 166 ? -16.857 -2.172 37.348 1.00 87.69 166 ASN A CA 1
ATOM 1376 C C . ASN A 1 166 ? -17.207 -2.515 35.905 1.00 87.69 166 ASN A C 1
ATOM 1378 O O . ASN A 1 166 ? -17.721 -1.669 35.182 1.00 87.69 166 ASN A O 1
ATOM 1382 N N . GLY A 1 167 ? -16.947 -3.742 35.471 1.00 87.50 167 GLY A N 1
ATOM 1383 C CA . GLY A 1 167 ? -17.312 -4.184 34.130 1.00 87.50 167 GLY A CA 1
ATOM 1384 C C . GLY A 1 167 ? -16.508 -5.386 33.666 1.00 87.50 167 GLY A C 1
ATOM 1385 O O . GLY A 1 167 ? -15.908 -6.101 34.470 1.00 87.50 167 GLY A O 1
ATOM 1386 N N . TRP A 1 168 ? -16.469 -5.588 32.354 1.00 88.81 168 TRP A N 1
ATOM 1387 C CA . TRP A 1 168 ? -15.850 -6.746 31.727 1.00 88.81 168 TRP A CA 1
ATOM 1388 C C . TRP A 1 168 ? -14.569 -6.350 31.007 1.00 88.81 168 TRP A C 1
ATOM 1390 O O . TRP A 1 168 ? -14.590 -5.589 30.042 1.00 88.81 168 TRP A O 1
ATOM 1400 N N . LYS A 1 169 ? -13.446 -6.930 31.450 1.00 86.50 169 LYS A N 1
ATOM 1401 C CA . LYS A 1 169 ? -12.162 -6.852 30.733 1.00 86.50 169 LYS A CA 1
ATOM 1402 C C . LYS A 1 169 ? -12.251 -7.509 29.354 1.00 86.50 169 LYS A C 1
ATOM 1404 O O . LYS A 1 169 ? -11.636 -7.026 28.414 1.00 86.50 169 LYS A O 1
ATOM 1409 N N . SER A 1 170 ? -13.058 -8.559 29.243 1.00 87.19 170 SER A N 1
ATOM 1410 C CA . SER A 1 170 ? -13.259 -9.308 28.008 1.00 87.19 170 SER A CA 1
ATOM 1411 C C . SER A 1 170 ? -14.751 -9.386 27.693 1.00 87.19 170 SER A C 1
ATOM 1413 O O . SER A 1 170 ? -15.387 -10.392 27.992 1.00 87.19 170 SER A O 1
ATOM 1415 N N . PHE A 1 171 ? -15.328 -8.293 27.186 1.00 89.94 171 PHE A N 1
ATOM 1416 C CA . PHE A 1 171 ? -16.766 -8.205 26.920 1.00 89.94 171 PHE A CA 1
ATOM 1417 C C . PHE A 1 171 ? -17.150 -8.877 25.594 1.00 89.94 171 PHE A C 1
ATOM 1419 O O . PHE A 1 171 ? -18.074 -9.688 25.570 1.00 89.94 171 PHE A O 1
ATOM 1426 N N . TYR A 1 172 ? -16.443 -8.549 24.506 1.00 88.69 172 TYR A N 1
ATOM 1427 C CA . TYR A 1 172 ? -16.716 -9.089 23.169 1.00 88.69 172 TYR A CA 1
ATOM 1428 C C . TYR A 1 172 ? -15.472 -9.060 22.275 1.00 88.69 172 TYR A C 1
ATOM 1430 O O . TYR A 1 172 ? -14.646 -8.165 22.420 1.00 88.69 172 TYR A O 1
ATOM 1438 N N . TYR A 1 173 ? -15.311 -10.003 21.349 1.00 87.75 173 TYR A N 1
ATOM 1439 C CA . TYR A 1 173 ? -14.150 -10.016 20.453 1.00 87.75 173 TYR A CA 1
ATOM 1440 C C . TYR A 1 173 ? -14.287 -8.975 19.344 1.00 87.75 173 TYR A C 1
ATOM 1442 O O . TYR A 1 173 ? -15.328 -8.875 18.705 1.00 87.75 173 TYR A O 1
ATOM 1450 N N . VAL A 1 174 ? -13.230 -8.198 19.107 1.00 85.25 174 VAL A N 1
ATOM 1451 C CA . VAL A 1 174 ? -13.239 -7.114 18.114 1.00 85.25 174 VAL A CA 1
ATOM 1452 C C . VAL A 1 174 ? -13.401 -7.660 16.696 1.00 85.25 174 VAL A C 1
ATOM 1454 O O . VAL A 1 174 ? -14.154 -7.090 15.914 1.00 85.25 174 VAL A O 1
ATOM 1457 N N . GLU A 1 175 ? -12.769 -8.791 16.384 1.00 81.50 175 GLU A N 1
ATOM 1458 C CA . GLU A 1 175 ? -12.912 -9.483 15.092 1.00 81.50 175 GLU A CA 1
ATOM 1459 C C . GLU A 1 175 ? -14.372 -9.866 14.800 1.00 81.50 175 GLU A C 1
ATOM 1461 O O . GLU A 1 175 ? -14.842 -9.759 13.666 1.00 81.50 175 GLU A O 1
ATOM 1466 N N . ASP A 1 176 ? -15.112 -10.224 15.851 1.00 84.81 176 ASP A N 1
ATOM 1467 C CA . ASP A 1 176 ? -16.508 -10.636 15.766 1.00 84.81 176 ASP A CA 1
ATOM 1468 C C . ASP A 1 176 ? -17.475 -9.444 15.652 1.00 84.81 176 ASP A C 1
ATOM 1470 O O . ASP A 1 176 ? -18.635 -9.623 15.285 1.00 84.81 176 ASP A O 1
ATOM 1474 N N . LEU A 1 177 ? -17.041 -8.211 15.953 1.00 87.12 177 LEU A N 1
ATOM 1475 C CA . LEU A 1 177 ? -17.919 -7.032 15.903 1.00 87.12 177 LEU A CA 1
ATOM 1476 C C . LEU A 1 177 ? -18.386 -6.722 14.481 1.00 87.12 177 LEU A C 1
ATOM 1478 O O . LEU A 1 177 ? -19.547 -6.359 14.279 1.00 87.12 177 LEU A O 1
ATOM 1482 N N . VAL A 1 178 ? -17.483 -6.848 13.506 1.00 81.25 178 VAL A N 1
ATOM 1483 C CA . VAL A 1 178 ? -17.788 -6.575 12.095 1.00 81.25 178 VAL A CA 1
ATOM 1484 C C . VAL A 1 178 ? -18.546 -7.746 11.486 1.00 81.25 178 VAL A C 1
ATOM 1486 O O . VAL A 1 178 ? -19.591 -7.542 10.869 1.00 81.25 178 VAL A O 1
ATOM 1489 N N . SER A 1 179 ? -18.057 -8.974 11.692 1.00 82.31 179 SER A N 1
ATOM 1490 C CA . SER A 1 179 ? -18.656 -10.181 11.113 1.00 82.31 179 SER A CA 1
ATOM 1491 C C . SER A 1 179 ? -20.080 -10.423 11.623 1.00 82.31 179 SER A C 1
ATOM 1493 O O . SER A 1 179 ? -20.959 -10.750 10.827 1.00 82.31 179 SER A O 1
ATOM 1495 N N . ASN A 1 180 ? -20.340 -10.168 12.910 1.00 85.62 180 ASN A N 1
ATOM 1496 C CA . ASN A 1 180 ? -21.666 -10.313 13.512 1.00 85.62 180 ASN A CA 1
ATOM 1497 C C . ASN A 1 180 ? -22.519 -9.038 13.432 1.00 85.62 180 ASN A C 1
ATOM 1499 O O . ASN A 1 180 ? -23.569 -8.983 14.061 1.00 85.62 180 ASN A O 1
ATOM 1503 N N . GLY A 1 181 ? -22.099 -8.015 12.675 1.00 83.38 181 GLY A N 1
ATOM 1504 C CA . GLY A 1 181 ? -22.941 -6.858 12.351 1.00 83.38 181 GLY A CA 1
ATOM 1505 C C . GLY A 1 181 ? -23.217 -5.890 13.507 1.00 83.38 181 GLY A C 1
ATOM 1506 O O . GLY A 1 181 ? -24.169 -5.105 13.436 1.00 83.38 181 GLY A O 1
ATOM 1507 N N . PHE A 1 182 ? -22.398 -5.901 14.560 1.00 88.81 182 PHE A N 1
ATOM 1508 C CA . PHE A 1 182 ? -22.482 -4.941 15.667 1.00 88.81 182 PHE A CA 1
ATOM 1509 C C . PHE A 1 182 ? -21.833 -3.592 15.337 1.00 88.81 182 PHE A C 1
ATOM 1511 O O . PHE A 1 182 ? -22.262 -2.563 15.858 1.00 88.81 182 PHE A O 1
ATOM 1518 N N . LEU A 1 183 ? -20.832 -3.581 14.453 1.00 87.56 183 LEU A N 1
ATOM 1519 C CA . LEU A 1 183 ? -20.255 -2.355 13.905 1.00 87.56 183 LEU A CA 1
ATOM 1520 C C . LEU A 1 183 ? -20.999 -1.956 12.625 1.00 87.56 183 LEU A C 1
ATOM 1522 O O . LEU A 1 183 ? -21.131 -2.768 11.712 1.00 87.56 183 LEU A O 1
ATOM 1526 N N . CYS A 1 184 ? -21.470 -0.709 12.533 1.00 75.50 184 CYS A N 1
ATOM 1527 C CA . CYS A 1 184 ? -22.008 -0.173 11.280 1.00 75.50 184 CYS A CA 1
ATOM 1528 C C . CYS A 1 184 ? -20.845 0.268 10.368 1.00 75.50 184 CYS A C 1
ATOM 1530 O O . CYS A 1 184 ? -20.216 1.276 10.690 1.00 75.50 184 CYS A O 1
ATOM 1532 N N . PRO A 1 185 ? -20.557 -0.400 9.230 1.00 68.56 185 PRO A N 1
ATOM 1533 C CA . PRO A 1 185 ? -19.363 -0.100 8.425 1.00 68.56 185 PRO A CA 1
ATOM 1534 C C . PRO A 1 185 ? -19.360 1.312 7.826 1.00 68.56 185 PRO A C 1
ATOM 1536 O O . PRO A 1 185 ? -18.305 1.874 7.564 1.00 68.56 185 PRO A O 1
ATOM 1539 N N . ASN A 1 186 ? -20.548 1.888 7.620 1.00 77.38 186 ASN A N 1
ATOM 1540 C CA . ASN A 1 186 ? -20.705 3.205 7.004 1.00 77.38 186 ASN A CA 1
ATOM 1541 C C . ASN A 1 186 ? -20.601 4.354 8.018 1.00 77.38 186 ASN A C 1
ATOM 1543 O O . ASN A 1 186 ? -20.301 5.479 7.634 1.00 77.38 186 ASN A O 1
ATOM 1547 N N . GLU A 1 187 ? -20.895 4.091 9.295 1.00 79.69 187 GLU A N 1
ATOM 1548 C CA . GLU A 1 187 ? -20.921 5.117 10.348 1.00 79.69 187 GLU A CA 1
ATOM 1549 C C . GLU A 1 187 ? -19.804 4.964 11.380 1.00 79.69 187 GLU A C 1
ATOM 1551 O O . GLU A 1 187 ? -19.612 5.881 12.175 1.00 79.69 187 GLU A O 1
ATOM 1556 N N . ASP A 1 188 ? -19.120 3.817 11.392 1.00 84.56 188 ASP A N 1
ATOM 1557 C CA . ASP A 1 188 ? -18.087 3.439 12.360 1.00 84.56 188 ASP A CA 1
ATOM 1558 C C . ASP A 1 188 ? -18.522 3.663 13.821 1.00 84.56 188 ASP A C 1
ATOM 1560 O O . ASP A 1 188 ? -17.846 4.274 14.647 1.00 84.56 188 ASP A O 1
ATOM 1564 N N . LYS A 1 189 ? -19.743 3.212 14.134 1.00 87.00 189 LYS A N 1
ATOM 1565 C CA . LYS A 1 189 ? -20.370 3.366 15.454 1.00 87.00 189 LYS A CA 1
ATOM 1566 C C . LYS A 1 189 ? -20.815 2.031 16.021 1.00 87.00 189 LYS A C 1
ATOM 1568 O O . LYS A 1 189 ? -21.342 1.178 15.306 1.00 87.00 189 LYS A O 1
ATOM 1573 N N . ILE A 1 190 ? -20.685 1.929 17.341 1.00 90.25 190 ILE A N 1
ATOM 1574 C CA . ILE A 1 190 ? -21.205 0.849 18.178 1.00 90.25 190 ILE A CA 1
ATOM 1575 C C . ILE A 1 190 ? -22.213 1.455 19.156 1.00 90.25 190 ILE A C 1
ATOM 1577 O O . ILE A 1 190 ? -21.983 2.535 19.704 1.00 90.25 190 ILE A O 1
ATOM 1581 N N . LYS A 1 191 ? -23.336 0.770 19.380 1.00 90.81 191 LYS A N 1
ATOM 1582 C CA . LYS A 1 191 ? -24.397 1.225 20.286 1.00 90.81 191 LYS A CA 1
ATOM 1583 C C . LYS A 1 191 ? -24.495 0.294 21.491 1.00 90.81 191 LYS A C 1
ATOM 1585 O O . LYS A 1 191 ? -24.537 -0.923 21.336 1.00 90.81 191 LYS A O 1
ATOM 1590 N N . PHE A 1 192 ? -24.569 0.882 22.683 1.00 93.31 192 PHE A N 1
ATOM 1591 C CA . PHE A 1 192 ? -24.778 0.157 23.933 1.00 93.31 192 PHE A CA 1
ATOM 1592 C C . PHE A 1 192 ? -26.026 0.656 24.647 1.00 93.31 192 PHE A C 1
ATOM 1594 O O . PHE A 1 192 ? -26.212 1.864 24.792 1.00 93.31 192 PHE A O 1
ATOM 1601 N N . ASN A 1 193 ? -26.813 -0.276 25.174 1.00 93.75 193 ASN A N 1
ATOM 1602 C CA . ASN A 1 193 ? -27.838 0.010 26.167 1.00 93.75 193 ASN A CA 1
ATOM 1603 C C . ASN A 1 193 ? -27.357 -0.486 27.528 1.00 93.75 193 ASN A C 1
ATOM 1605 O O . ASN A 1 193 ? -26.916 -1.626 27.679 1.00 93.75 193 ASN A O 1
ATOM 1609 N N . ILE A 1 194 ? -27.445 0.382 28.532 1.00 93.50 194 ILE A N 1
ATOM 1610 C CA . ILE A 1 194 ? -26.965 0.093 29.881 1.00 93.50 194 ILE A CA 1
ATOM 1611 C C . ILE A 1 194 ? -28.141 0.220 30.840 1.00 93.50 194 ILE A C 1
ATOM 1613 O O . ILE A 1 194 ? -28.831 1.238 30.862 1.00 93.50 194 ILE A O 1
ATOM 1617 N N . LYS A 1 195 ? -28.360 -0.813 31.652 1.00 92.81 195 LYS A N 1
ATOM 1618 C CA . LYS A 1 195 ? -29.351 -0.808 32.733 1.00 92.81 195 LYS A CA 1
ATOM 1619 C C . LYS A 1 195 ? -28.636 -1.054 34.051 1.00 92.81 195 LYS A C 1
ATOM 1621 O O . LYS A 1 195 ? -27.797 -1.945 34.133 1.00 92.81 195 LYS A O 1
ATOM 1626 N N . LEU A 1 196 ? -28.974 -0.274 35.072 1.00 91.50 196 LEU A N 1
ATOM 1627 C CA . LEU A 1 196 ? -28.394 -0.372 36.409 1.00 91.50 196 LEU A CA 1
ATOM 1628 C C . LEU A 1 196 ? -29.521 -0.403 37.444 1.00 91.50 196 LEU A C 1
ATOM 1630 O O . LEU A 1 196 ? -30.425 0.431 37.401 1.00 91.50 196 LEU A O 1
ATOM 1634 N N . ARG A 1 197 ? -29.478 -1.364 38.367 1.00 90.19 197 ARG A N 1
ATOM 1635 C CA . ARG A 1 197 ? -30.502 -1.567 39.398 1.00 90.19 197 ARG A CA 1
ATOM 1636 C C . ARG A 1 197 ? -29.852 -2.023 40.711 1.00 90.19 197 ARG A C 1
ATOM 1638 O O . ARG A 1 197 ? -29.031 -2.934 40.658 1.00 90.19 197 ARG A O 1
ATOM 1645 N N . PRO A 1 198 ? -30.228 -1.466 41.877 1.00 90.19 198 PRO A N 1
ATOM 1646 C CA . PRO A 1 198 ? -29.823 -2.021 43.168 1.00 90.19 198 PRO A CA 1
ATOM 1647 C C . PRO A 1 198 ? -30.248 -3.485 43.302 1.00 90.19 198 PRO A C 1
ATOM 1649 O O . PRO A 1 198 ? -31.354 -3.856 42.893 1.00 90.19 198 PRO A O 1
ATOM 1652 N N . THR A 1 199 ? -29.366 -4.322 43.838 1.00 89.88 199 THR A N 1
ATOM 1653 C CA . THR A 1 199 ? -29.547 -5.782 43.828 1.00 89.88 199 THR A CA 1
ATOM 1654 C C . THR A 1 199 ? -30.734 -6.196 44.696 1.00 89.88 199 THR A C 1
ATOM 1656 O O . THR A 1 199 ? -31.523 -7.065 44.317 1.00 89.88 199 THR A O 1
ATOM 1659 N N . THR A 1 200 ? -30.928 -5.505 45.820 1.00 90.69 200 THR A N 1
ATOM 1660 C CA . THR A 1 200 ? -32.009 -5.762 46.777 1.00 90.69 200 THR A CA 1
ATOM 1661 C C . THR A 1 200 ? -32.946 -4.565 46.960 1.00 90.69 200 THR A C 1
ATOM 1663 O O . THR A 1 200 ? -32.598 -3.411 46.707 1.00 90.69 200 THR A O 1
ATOM 1666 N N . ILE A 1 201 ? -34.158 -4.830 47.466 1.00 90.75 201 ILE A N 1
ATOM 1667 C CA . ILE A 1 201 ? -35.114 -3.775 47.857 1.00 90.75 201 ILE A CA 1
ATOM 1668 C C . ILE A 1 201 ? -34.532 -2.904 48.981 1.00 90.75 201 ILE A C 1
ATOM 1670 O O . ILE A 1 201 ? -34.785 -1.703 49.027 1.00 90.75 201 ILE A O 1
ATOM 1674 N N . PHE A 1 202 ? -33.726 -3.489 49.870 1.00 89.75 202 PHE A N 1
ATOM 1675 C CA . PHE A 1 202 ? -33.077 -2.768 50.961 1.00 89.75 202 PHE A CA 1
ATOM 1676 C C . PHE A 1 202 ? -32.062 -1.739 50.448 1.00 89.75 202 PHE A C 1
ATOM 1678 O O . PHE A 1 202 ? -32.090 -0.582 50.863 1.00 89.75 202 PHE A O 1
ATOM 1685 N N . GLU A 1 203 ? -31.213 -2.123 49.497 1.00 89.31 203 GLU A N 1
ATOM 1686 C CA . GLU A 1 203 ? -30.287 -1.196 48.841 1.00 89.31 203 GLU A CA 1
ATOM 1687 C C . GLU A 1 203 ? -31.023 -0.133 48.034 1.00 89.31 203 GLU A C 1
ATOM 1689 O O . GLU A 1 203 ? -30.675 1.042 48.102 1.00 89.31 203 GLU A O 1
ATOM 1694 N N . TYR A 1 204 ? -32.083 -0.523 47.322 1.00 91.88 204 TYR A N 1
ATOM 1695 C CA . TYR A 1 204 ? -32.934 0.427 46.612 1.00 91.88 204 TYR A CA 1
ATOM 1696 C C . TYR A 1 204 ? -33.513 1.481 47.561 1.00 91.88 204 TYR A C 1
ATOM 1698 O O . TYR A 1 204 ? -33.441 2.676 47.277 1.00 91.88 204 TYR A O 1
ATOM 1706 N N . ARG A 1 205 ? -34.012 1.052 48.726 1.00 92.44 205 ARG A N 1
ATOM 1707 C CA . ARG A 1 205 ? -34.500 1.949 49.774 1.00 92.44 205 ARG A CA 1
ATOM 1708 C C . ARG A 1 205 ? -33.402 2.895 50.266 1.00 92.44 205 ARG A C 1
ATOM 1710 O O . ARG A 1 205 ? -33.659 4.090 50.334 1.00 92.44 205 ARG A O 1
ATOM 1717 N N . LYS A 1 206 ? -32.190 2.400 50.543 1.00 90.56 206 LYS A N 1
ATOM 1718 C CA . LYS A 1 206 ? -31.053 3.247 50.952 1.00 90.56 206 LYS A CA 1
ATOM 1719 C C . LYS A 1 206 ? -30.727 4.327 49.919 1.00 90.56 206 LYS A C 1
ATOM 1721 O O . LYS A 1 206 ? -30.563 5.489 50.279 1.00 90.56 206 LYS A O 1
ATOM 1726 N N . VAL A 1 207 ? -30.668 3.955 48.637 1.00 90.12 207 VAL A N 1
ATOM 1727 C CA . VAL A 1 207 ? -30.420 4.904 47.538 1.00 90.12 207 VAL A CA 1
ATOM 1728 C C . VAL A 1 207 ? -31.512 5.969 47.485 1.00 90.12 207 VAL A C 1
ATOM 1730 O O . VAL A 1 207 ? -31.203 7.153 47.347 1.00 90.12 207 VAL A O 1
ATOM 1733 N N . LEU A 1 208 ? -32.779 5.563 47.605 1.00 91.94 208 LEU A N 1
ATOM 1734 C CA . LEU A 1 208 ? -33.907 6.489 47.605 1.00 91.94 208 LEU A CA 1
ATOM 1735 C C . LEU A 1 208 ? -33.886 7.428 48.809 1.00 91.94 208 LEU A C 1
ATOM 1737 O O . LEU A 1 208 ? -34.060 8.625 48.622 1.00 91.94 208 LEU A O 1
ATOM 1741 N N . GLU A 1 209 ? -33.648 6.920 50.018 1.00 93.12 209 GLU A N 1
ATOM 1742 C CA . GLU A 1 209 ? -33.547 7.740 51.233 1.00 93.12 209 GLU A CA 1
ATOM 1743 C C . GLU A 1 209 ? -32.407 8.759 51.115 1.00 93.12 209 GLU A C 1
ATOM 1745 O O . GLU A 1 209 ? -32.606 9.945 51.376 1.00 93.12 209 GLU A O 1
ATOM 1750 N N . TRP A 1 210 ? -31.236 8.335 50.631 1.00 92.19 210 TRP A N 1
ATOM 1751 C CA . TRP A 1 210 ? -30.123 9.244 50.357 1.00 92.19 210 TRP A CA 1
ATOM 1752 C C . TRP A 1 210 ? -30.506 10.328 49.339 1.00 92.19 210 TRP A C 1
ATOM 1754 O O . TRP A 1 210 ? -30.252 11.511 49.567 1.00 92.19 210 TRP A O 1
ATOM 1764 N N . TYR A 1 211 ? -31.143 9.944 48.231 1.00 92.06 211 TYR A N 1
ATOM 1765 C CA . TYR A 1 211 ? -31.560 10.883 47.191 1.00 92.06 211 TYR A CA 1
ATOM 1766 C C . TYR A 1 211 ? -32.629 11.864 47.685 1.00 92.06 211 TYR A C 1
ATOM 1768 O O . TYR A 1 211 ? -32.557 13.053 47.379 1.00 92.06 211 TYR A O 1
ATOM 1776 N N . LEU A 1 212 ? -33.595 11.389 48.475 1.00 95.19 212 LEU A N 1
ATOM 1777 C CA . LEU A 1 212 ? -34.622 12.226 49.091 1.00 95.19 212 LEU A CA 1
ATOM 1778 C C . LEU A 1 212 ? -33.995 13.258 50.027 1.00 95.19 212 LEU A C 1
ATOM 1780 O O . LEU A 1 212 ? -34.280 14.441 49.873 1.00 95.19 212 LEU A O 1
ATOM 1784 N N . ASN A 1 213 ? -33.072 12.846 50.899 1.00 93.88 213 ASN A N 1
ATOM 1785 C CA . ASN A 1 213 ? -32.356 13.769 51.783 1.00 93.88 213 ASN A CA 1
ATOM 1786 C C . ASN A 1 213 ? -31.601 14.845 50.986 1.00 93.88 213 ASN A C 1
ATOM 1788 O O . ASN A 1 213 ? -31.702 16.031 51.288 1.00 93.88 213 ASN A O 1
ATOM 1792 N N . GLN A 1 214 ? -30.922 14.461 49.898 1.00 92.69 214 GLN A N 1
ATOM 1793 C CA . GLN A 1 214 ? -30.258 15.415 49.000 1.00 92.69 214 GLN A CA 1
ATOM 1794 C C . GLN A 1 214 ? -31.241 16.406 48.358 1.00 92.69 214 GLN A C 1
ATOM 1796 O O . GLN A 1 214 ? -30.916 17.582 48.175 1.00 92.69 214 GLN A O 1
ATOM 1801 N N . MET A 1 215 ? -32.440 15.949 47.995 1.00 94.25 215 MET A N 1
ATOM 1802 C CA . MET A 1 215 ? -33.477 16.817 47.438 1.00 94.25 215 MET A CA 1
ATOM 1803 C C . MET A 1 215 ? -34.092 17.739 48.484 1.00 94.25 215 MET A C 1
ATOM 1805 O O . MET A 1 215 ? -34.360 18.901 48.180 1.00 94.25 215 MET A O 1
ATOM 1809 N N . GLU A 1 216 ? -34.260 17.273 49.717 1.00 96.00 216 GLU A N 1
ATOM 1810 C CA . GLU A 1 216 ? -34.707 18.110 50.826 1.00 96.00 216 GLU A CA 1
ATOM 1811 C C . GLU A 1 216 ? -33.689 19.195 51.173 1.00 96.00 216 GLU A C 1
ATOM 1813 O O . GLU A 1 216 ? -34.077 20.351 51.349 1.00 96.00 216 GLU A O 1
ATOM 1818 N N . ASP A 1 217 ? -32.400 18.862 51.211 1.00 94.69 217 ASP A N 1
ATOM 1819 C CA . ASP A 1 217 ? -31.333 19.829 51.471 1.00 94.69 217 ASP A CA 1
ATOM 1820 C C . ASP A 1 217 ? -31.262 20.888 50.367 1.00 94.69 217 ASP A C 1
ATOM 1822 O O . ASP A 1 217 ? -31.186 22.086 50.651 1.00 94.69 217 ASP A O 1
ATOM 1826 N N . LYS A 1 218 ? -31.385 20.474 49.098 1.00 95.44 218 LYS A N 1
ATOM 1827 C CA . LYS A 1 218 ? -31.489 21.406 47.964 1.00 95.44 218 LYS A CA 1
ATOM 1828 C C . LYS A 1 218 ? -32.732 22.281 48.047 1.00 95.44 218 LYS A C 1
ATOM 1830 O O . LYS A 1 218 ? -32.641 23.477 47.782 1.00 95.44 218 LYS A O 1
ATOM 1835 N N . ARG A 1 219 ? -33.885 21.718 48.423 1.00 96.19 219 ARG A N 1
ATOM 1836 C CA . ARG A 1 219 ? -35.124 22.487 48.602 1.00 96.19 219 ARG A CA 1
ATOM 1837 C C . ARG A 1 219 ? -34.945 23.550 49.681 1.00 96.19 219 ARG A C 1
ATOM 1839 O O . ARG A 1 219 ? -35.194 24.718 49.406 1.00 96.19 219 ARG A O 1
ATOM 1846 N N . LYS A 1 220 ? -34.446 23.168 50.862 1.00 95.88 220 LYS A N 1
ATOM 1847 C CA . LYS A 1 220 ? -34.161 24.105 51.958 1.00 95.88 220 LYS A CA 1
ATOM 1848 C C . LYS A 1 220 ? -33.177 25.181 51.512 1.00 95.88 220 LYS A C 1
ATOM 1850 O O . LYS A 1 220 ? -33.410 26.357 51.770 1.00 95.88 220 LYS A O 1
ATOM 1855 N N . HIS A 1 221 ? -32.100 24.815 50.818 1.00 95.12 221 HIS A N 1
ATOM 1856 C CA . HIS A 1 221 ? -31.142 25.787 50.291 1.00 95.12 221 HIS A CA 1
ATOM 1857 C C . HIS A 1 221 ? -31.811 26.788 49.340 1.00 95.12 221 HIS A C 1
ATOM 1859 O O . HIS A 1 221 ? -31.644 27.996 49.501 1.00 95.12 221 HIS A O 1
ATOM 1865 N N . ASN A 1 222 ? -32.625 26.304 48.402 1.00 95.69 222 ASN A N 1
ATOM 1866 C CA . ASN A 1 222 ? -33.350 27.157 47.466 1.00 95.69 222 ASN A CA 1
ATOM 1867 C C . ASN A 1 222 ? -34.351 28.078 48.178 1.00 95.69 222 ASN A C 1
ATOM 1869 O O . ASN A 1 222 ? -34.454 29.243 47.811 1.00 95.69 222 ASN A O 1
ATOM 1873 N N . GLU A 1 223 ? -35.039 27.606 49.218 1.00 96.69 223 GLU A N 1
ATOM 1874 C CA . GLU A 1 223 ? -35.922 28.440 50.046 1.00 96.69 223 GLU A CA 1
ATOM 1875 C C . GLU A 1 223 ? -35.157 29.588 50.718 1.00 96.69 223 GLU A C 1
ATOM 1877 O O . GLU A 1 223 ? -35.620 30.728 50.702 1.00 96.69 223 GLU A O 1
ATOM 1882 N N . HIS A 1 224 ? -33.949 29.326 51.229 1.00 95.44 224 HIS A N 1
ATOM 1883 C CA . HIS A 1 224 ? -33.088 30.377 51.783 1.00 95.44 224 HIS A CA 1
ATOM 1884 C C . HIS A 1 224 ? -32.643 31.379 50.709 1.00 95.44 224 HIS A C 1
ATOM 1886 O O . HIS A 1 224 ? -32.627 32.586 50.961 1.00 95.44 224 HIS A O 1
ATOM 1892 N N . VAL A 1 225 ? -32.299 30.903 49.507 1.00 96.50 225 VAL A N 1
ATOM 1893 C CA . VAL A 1 225 ? -31.936 31.772 48.375 1.00 96.50 225 VAL A CA 1
ATOM 1894 C C . VAL A 1 225 ? -33.118 32.653 47.966 1.00 96.50 225 VAL A C 1
ATOM 1896 O O . VAL A 1 225 ? -32.938 33.857 47.795 1.00 96.50 225 VAL A O 1
ATOM 1899 N N . ILE A 1 226 ? -34.326 32.093 47.864 1.00 96.62 226 ILE A N 1
ATOM 1900 C CA . ILE A 1 226 ? -35.545 32.841 47.527 1.00 96.62 226 ILE A CA 1
ATOM 1901 C C . ILE A 1 226 ? -35.822 33.918 48.580 1.00 96.62 226 ILE A C 1
ATOM 1903 O O . ILE A 1 226 ? -35.986 35.081 48.218 1.00 96.62 226 ILE A O 1
ATOM 1907 N N . ALA A 1 227 ? -35.793 33.574 49.870 1.00 96.00 227 ALA A N 1
ATOM 1908 C CA . ALA A 1 227 ? -36.029 34.536 50.948 1.00 96.00 227 ALA A CA 1
ATOM 1909 C C . ALA A 1 227 ? -35.025 35.705 50.919 1.00 96.00 227 ALA A C 1
ATOM 1911 O O . ALA A 1 227 ? -35.402 36.865 51.105 1.00 96.00 227 ALA A O 1
ATOM 1912 N N . ARG A 1 228 ? -33.749 35.417 50.626 1.00 96.44 228 ARG A N 1
ATOM 1913 C CA . ARG A 1 228 ? -32.718 36.447 50.446 1.00 96.44 228 ARG A CA 1
ATOM 1914 C C . ARG A 1 228 ? -33.029 37.359 49.258 1.00 96.44 228 ARG A C 1
ATOM 1916 O O . ARG A 1 228 ? -32.992 38.577 49.402 1.00 96.44 228 ARG A O 1
ATOM 1923 N N . LEU A 1 229 ? -33.375 36.782 48.107 1.00 96.19 229 LEU A N 1
ATOM 1924 C CA . LEU A 1 229 ? -33.724 37.551 46.908 1.00 96.19 229 LEU A CA 1
ATOM 1925 C C . LEU A 1 229 ? -34.967 38.427 47.121 1.00 96.19 229 LEU A C 1
ATOM 1927 O O . LEU A 1 229 ? -35.021 39.549 46.622 1.00 96.19 229 LEU A O 1
ATOM 1931 N N . GLU A 1 230 ? -35.954 37.962 47.888 1.00 96.62 230 GLU A N 1
ATOM 1932 C CA . GLU A 1 230 ? -37.126 38.765 48.254 1.00 96.62 230 GLU A CA 1
ATOM 1933 C C . GLU A 1 230 ? -36.768 39.955 49.151 1.00 96.62 230 GLU A C 1
ATOM 1935 O O . GLU A 1 230 ? -37.327 41.044 48.992 1.00 96.62 230 GLU A O 1
ATOM 1940 N N . GLN A 1 231 ? -35.832 39.772 50.086 1.00 95.25 231 GLN A N 1
ATOM 1941 C CA . GLN A 1 231 ? -35.328 40.861 50.918 1.00 95.25 231 GLN A CA 1
ATOM 1942 C C . GLN A 1 231 ? -34.576 41.901 50.077 1.00 95.25 231 GLN A C 1
ATOM 1944 O O . GLN A 1 231 ? -34.846 43.099 50.208 1.00 95.25 231 GLN A O 1
ATOM 1949 N N . ASP A 1 232 ? -33.696 41.448 49.184 1.00 95.06 232 ASP A N 1
ATOM 1950 C CA . ASP A 1 232 ? -32.939 42.315 48.276 1.00 95.06 232 ASP A CA 1
ATOM 1951 C C . ASP A 1 232 ? -33.884 43.087 47.339 1.00 95.06 232 ASP A C 1
ATOM 1953 O O . ASP A 1 232 ? -33.739 44.299 47.161 1.00 95.06 232 ASP A O 1
ATOM 1957 N N . LYS A 1 233 ? -34.930 42.427 46.821 1.00 96.19 233 LYS A N 1
ATOM 1958 C CA . LYS A 1 233 ? -35.986 43.069 46.026 1.00 96.19 233 LYS A CA 1
ATOM 1959 C C . LYS A 1 233 ? -36.691 44.182 46.807 1.00 96.19 233 LYS A C 1
ATOM 1961 O O . LYS A 1 233 ? -36.798 45.296 46.300 1.00 96.19 233 LYS A O 1
ATOM 1966 N N . LYS A 1 234 ? -37.129 43.921 48.046 1.00 95.50 234 LYS A N 1
ATOM 1967 C CA . LYS A 1 234 ? -37.783 44.939 48.895 1.00 95.50 234 LYS A CA 1
ATOM 1968 C C . LYS A 1 234 ? -36.867 46.130 49.172 1.00 95.50 234 LYS A C 1
ATOM 1970 O O . LYS A 1 234 ? -37.334 47.268 49.220 1.00 95.50 234 LYS A O 1
ATOM 1975 N N . TYR A 1 235 ? -35.575 45.883 49.378 1.00 94.06 235 TYR A N 1
ATOM 1976 C CA . TYR A 1 235 ? -34.593 46.948 49.560 1.00 94.06 235 TYR A CA 1
ATOM 1977 C C . TYR A 1 235 ? -34.464 47.814 48.299 1.00 94.06 235 TYR A C 1
ATOM 1979 O O . TYR A 1 235 ? -34.549 49.039 48.390 1.00 94.06 235 TYR A O 1
ATOM 1987 N N . LEU A 1 236 ? -34.342 47.190 47.124 1.00 94.25 236 LEU A N 1
ATOM 1988 C CA . LEU A 1 236 ? -34.252 47.889 45.839 1.00 94.25 236 LEU A CA 1
ATOM 1989 C C . LEU A 1 236 ? -35.517 48.687 45.499 1.00 94.25 236 LEU A C 1
ATOM 1991 O O . LEU A 1 236 ? -35.424 49.798 44.981 1.00 94.25 236 LEU A O 1
ATOM 1995 N N . GLU A 1 237 ? -36.704 48.164 45.804 1.00 94.50 237 GLU A N 1
ATOM 1996 C CA . GLU A 1 237 ? -37.966 48.888 45.604 1.00 94.50 237 GLU A CA 1
ATOM 1997 C C . GLU A 1 237 ? -38.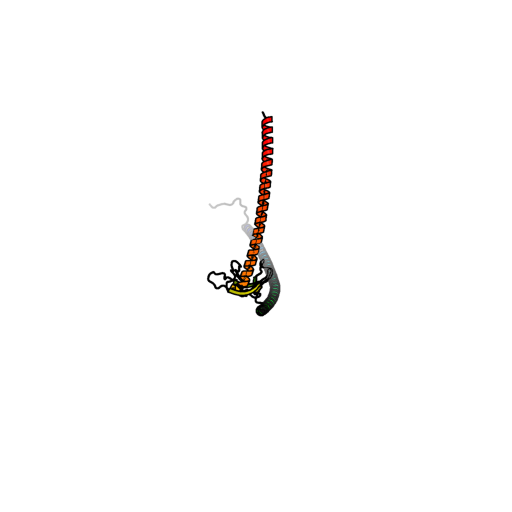019 50.166 46.456 1.00 94.50 237 GLU A C 1
ATOM 1999 O O . GLU A 1 237 ? -38.407 51.226 45.955 1.00 94.50 237 GLU A O 1
ATOM 2004 N N . ARG A 1 238 ? -37.561 50.101 47.716 1.00 94.06 238 ARG A N 1
ATOM 2005 C CA . ARG A 1 238 ? -37.478 51.275 48.602 1.00 94.06 238 ARG A CA 1
ATOM 2006 C C . ARG A 1 238 ? -36.501 52.318 48.072 1.00 94.06 238 ARG A C 1
ATOM 2008 O O . ARG A 1 238 ? -36.882 53.477 47.929 1.00 94.06 238 ARG A O 1
ATOM 2015 N N . THR A 1 239 ? -35.278 51.919 47.728 1.00 93.06 239 THR A N 1
ATOM 2016 C CA . THR A 1 239 ? -34.265 52.859 47.218 1.00 93.06 239 THR A CA 1
ATOM 2017 C C . THR A 1 239 ? -34.678 53.470 45.880 1.00 93.06 239 THR A C 1
ATOM 2019 O O . THR A 1 239 ? -34.499 54.670 45.676 1.00 93.06 239 THR A O 1
ATOM 2022 N N . THR A 1 240 ? -35.316 52.696 44.997 1.00 93.00 240 THR A N 1
ATOM 2023 C CA . THR A 1 240 ? -35.860 53.202 43.727 1.00 93.00 240 THR A CA 1
ATOM 2024 C C . THR A 1 240 ? -36.987 54.209 43.966 1.00 93.00 240 THR A C 1
ATOM 2026 O O . THR A 1 240 ? -37.014 55.260 43.327 1.00 93.00 240 THR A O 1
ATOM 2029 N N . SER A 1 241 ? -37.904 53.936 44.901 1.00 92.00 241 SER A N 1
ATOM 2030 C CA . SER A 1 241 ? -38.977 54.873 45.263 1.00 92.00 241 SER A CA 1
ATOM 2031 C C . SER A 1 241 ? -38.428 56.177 45.851 1.00 92.00 241 SER A C 1
ATOM 2033 O O . SER A 1 241 ? -38.907 57.260 45.516 1.00 92.00 241 SER A O 1
ATOM 2035 N N . GLU A 1 242 ? -37.406 56.094 46.705 1.00 91.56 242 GLU A N 1
ATOM 2036 C CA . GLU A 1 242 ? -36.729 57.268 47.266 1.00 91.56 242 GLU A CA 1
ATOM 2037 C C . GLU A 1 242 ? -36.025 58.094 46.184 1.00 91.56 242 GLU A C 1
ATOM 2039 O O . GLU A 1 242 ? -36.116 59.323 46.185 1.00 91.56 242 GLU A O 1
ATOM 2044 N N . GLN A 1 243 ? -35.337 57.438 45.246 1.00 89.44 243 GLN A N 1
ATOM 2045 C CA . GLN A 1 243 ? -34.690 58.104 44.117 1.00 89.44 243 GLN A CA 1
ATOM 2046 C C . GLN A 1 243 ? -35.709 58.782 43.195 1.00 89.44 243 GLN A C 1
ATOM 2048 O O . GLN A 1 243 ? -35.514 59.945 42.854 1.00 89.44 243 GLN A O 1
ATOM 2053 N N . ARG A 1 244 ? -36.822 58.116 42.860 1.00 91.31 244 ARG A N 1
ATOM 2054 C CA . ARG A 1 244 ? -37.908 58.708 42.057 1.00 91.31 244 ARG A CA 1
ATOM 2055 C C . ARG A 1 244 ? -38.484 59.961 42.710 1.00 91.31 244 ARG A C 1
ATOM 2057 O O . ARG A 1 244 ? -38.568 60.991 42.056 1.00 91.31 244 ARG A O 1
ATOM 2064 N N . SER A 1 245 ? -38.765 59.919 44.015 1.00 88.69 245 SER A N 1
ATOM 2065 C CA . SER A 1 245 ? -39.247 61.102 44.741 1.00 88.69 245 SER A CA 1
ATOM 2066 C C . SER A 1 245 ? -38.231 62.254 44.744 1.00 88.69 245 SER A C 1
ATOM 2068 O O . SER A 1 245 ? -38.615 63.423 44.695 1.00 88.69 245 SER A O 1
ATOM 2070 N N . LYS A 1 246 ? -36.924 61.957 44.797 1.00 91.31 246 LYS A N 1
ATOM 2071 C CA . LYS A 1 246 ? -35.877 62.984 44.664 1.00 91.31 246 LYS A CA 1
ATOM 2072 C C . LYS A 1 246 ? -35.856 63.592 43.259 1.00 91.31 246 LYS A C 1
ATOM 2074 O O . LYS A 1 246 ? -35.745 64.809 43.159 1.00 91.31 246 LYS A O 1
ATOM 2079 N N . ILE A 1 247 ? -35.991 62.773 42.216 1.00 90.50 247 ILE A N 1
ATOM 2080 C CA . ILE A 1 247 ? -36.037 63.223 40.816 1.00 90.50 247 ILE A CA 1
ATOM 2081 C C . ILE A 1 247 ? -37.260 64.118 40.580 1.00 90.50 247 ILE A C 1
ATOM 2083 O O . ILE A 1 247 ? -37.090 65.247 40.139 1.00 90.50 247 ILE A O 1
ATOM 2087 N N . GLU A 1 248 ? -38.458 63.696 40.992 1.00 90.19 248 GLU A N 1
ATOM 2088 C CA . GLU A 1 248 ? -39.689 64.495 40.853 1.00 90.19 248 GLU A CA 1
ATOM 2089 C C . GLU A 1 248 ? -39.579 65.873 41.529 1.00 90.19 248 GLU A C 1
ATOM 2091 O O . GLU A 1 248 ? -40.058 66.883 41.010 1.00 90.19 248 GLU A O 1
ATOM 2096 N N . LYS A 1 249 ? -38.921 65.948 42.697 1.00 90.19 249 LYS A N 1
ATOM 2097 C CA . LYS A 1 249 ? -38.667 67.227 43.384 1.00 90.19 249 LYS A CA 1
ATOM 2098 C C . LYS A 1 249 ? -37.717 68.134 42.601 1.00 90.19 249 LYS A C 1
ATOM 2100 O O . LYS A 1 249 ? -37.888 69.351 42.652 1.00 90.19 249 LYS A O 1
ATOM 2105 N N . ILE A 1 250 ? -36.720 67.567 41.922 1.00 87.50 250 ILE A N 1
ATOM 2106 C CA . ILE A 1 250 ? -35.788 68.318 41.072 1.00 87.50 250 ILE A CA 1
ATOM 2107 C C . ILE A 1 250 ? -36.524 68.824 39.830 1.00 87.50 250 ILE A C 1
ATOM 2109 O O . ILE A 1 250 ? -36.521 70.027 39.592 1.00 87.50 250 ILE A O 1
ATOM 2113 N N . GLU A 1 251 ? -37.244 67.951 39.123 1.00 88.62 251 GLU A N 1
ATOM 2114 C CA . GLU A 1 251 ? -38.023 68.305 37.927 1.00 88.62 251 GLU A CA 1
ATOM 2115 C C . GLU A 1 251 ? -39.056 69.402 38.218 1.00 88.62 251 GLU A C 1
ATOM 2117 O O . GLU A 1 251 ? -39.229 70.342 37.440 1.00 88.62 251 GLU A O 1
ATOM 2122 N N . LYS A 1 252 ? -39.736 69.336 39.371 1.00 86.75 252 LYS A N 1
ATOM 2123 C CA . LYS A 1 252 ? -40.672 70.387 39.787 1.00 86.75 252 LYS A CA 1
ATOM 2124 C C . LYS A 1 252 ? -39.970 71.734 39.989 1.00 86.75 252 LYS A C 1
ATOM 2126 O O . LYS A 1 252 ? -40.487 72.757 39.549 1.00 86.75 252 LYS A O 1
ATOM 2131 N N . ARG A 1 253 ? -38.790 71.733 40.615 1.00 84.56 253 ARG A N 1
ATOM 2132 C CA . ARG A 1 253 ? -37.997 72.947 40.853 1.00 84.56 253 ARG A CA 1
ATOM 2133 C C . ARG A 1 253 ? -37.435 73.534 39.557 1.00 84.56 253 ARG A C 1
ATOM 2135 O O . ARG A 1 253 ? -37.385 74.750 39.424 1.00 84.56 253 ARG A O 1
ATOM 2142 N N . GLU A 1 254 ? -37.045 72.698 38.601 1.00 83.12 254 GLU A N 1
ATOM 2143 C CA . GLU A 1 254 ? -36.609 73.143 37.272 1.00 83.12 254 GLU A CA 1
ATOM 2144 C C . GLU A 1 254 ? -37.756 73.786 36.481 1.00 83.12 254 GLU A C 1
ATOM 2146 O O . GLU A 1 254 ? -37.580 74.863 35.916 1.00 83.12 254 GLU A O 1
ATOM 2151 N N . ASN A 1 255 ? -38.956 73.199 36.519 1.00 80.88 255 ASN A N 1
ATOM 2152 C CA . ASN A 1 255 ? -40.148 73.769 35.881 1.00 80.88 255 ASN A CA 1
ATOM 2153 C C . ASN A 1 255 ? -40.600 75.100 36.515 1.00 80.88 255 ASN A C 1
ATOM 2155 O O . ASN A 1 255 ? -41.139 75.960 35.821 1.00 80.88 255 ASN A O 1
ATOM 2159 N N . GLU A 1 256 ? -40.400 75.279 37.824 1.00 81.75 256 GLU A N 1
ATOM 2160 C CA . GLU A 1 256 ? -40.657 76.547 38.525 1.00 81.75 256 GLU A CA 1
ATOM 2161 C C . GLU A 1 256 ? -39.638 77.641 38.161 1.00 81.75 256 GLU A C 1
ATOM 2163 O O . GLU A 1 256 ? -39.987 78.814 38.191 1.00 81.75 256 GLU A O 1
ATOM 2168 N N . LEU A 1 257 ? -38.405 77.278 37.787 1.00 75.25 257 LEU A N 1
ATOM 2169 C CA . LEU A 1 257 ? -37.352 78.216 37.365 1.00 75.25 257 LEU A CA 1
ATOM 2170 C C . LEU A 1 257 ? -37.446 78.630 35.884 1.00 75.25 257 LEU A C 1
ATOM 2172 O O . LEU A 1 257 ? -36.790 79.588 35.482 1.00 75.25 257 LEU A O 1
ATOM 2176 N N . GLN A 1 258 ? -38.220 77.906 35.072 1.00 71.69 258 GLN A N 1
ATOM 2177 C CA . GLN A 1 258 ? -38.434 78.192 33.645 1.00 71.69 258 GLN A CA 1
ATOM 2178 C C . GLN A 1 258 ? -39.701 79.027 33.357 1.00 71.69 258 GLN A C 1
ATOM 2180 O O . GLN A 1 258 ? -39.961 79.340 32.194 1.00 71.69 258 GLN A O 1
ATOM 2185 N N . LYS A 1 259 ? -40.483 79.384 34.385 1.00 58.56 259 LYS A N 1
ATOM 2186 C CA . LYS A 1 259 ? -41.638 80.299 34.310 1.00 58.56 259 LYS A CA 1
ATOM 2187 C C . LYS A 1 259 ? -41.280 81.682 34.835 1.00 58.56 259 LYS A C 1
ATOM 2189 O O . LYS A 1 259 ? -41.842 82.651 34.282 1.00 58.56 259 LYS A O 1
#

Secondary structure (DSSP, 8-state):
------SSS----HHHHHHHHHHHHHHHHHHHHHHHHHHHHHHHHHHHHHHHHHHHHHHHHHHHHHHHHHHHHHHHHHHHHHHHHHHHHHHHHHHHHHHHHHHHHHHHHHHHHS----EEEEEEE-SSS-SS-EEEEEEEEEE-SSTTSPPEEEEEEEEE-TT-EEEEEEEEEHHHHHHTT-SBTTTTB-EEEEEEEESSHHHHHHHHHHHHHHHHHHHHHHHHHHHHHHHHHHHHHHHHHHHHHHHHHHHHHHHHH--